Protein AF-A0A3R9TB48-F1 (afdb_monomer)

Radius of gyration: 28.19 Å; Cα contacts (8 Å, |Δi|>4): 599; chains: 1; bounding box: 89×48×80 Å

Secondary structure (DSSP, 8-state):
------HHHHHHHSSSS-----------EEEE---EEE-SSEEEEEEEEEEPTT-EEEEEEEEEEEEEEEEEEEEEEETTEEEEEEEEEEEEEEEEEE--B-SEEEEEEEEEE-PPPPS-S---TTSTT-PPPPPPEEEEEEEEEEEEE-S---GGGTTTTTS-TT---SS-EEEEEE--TT-HHHHHHHHHHHHT---SS-EEEEETT-S---TT--EEEEEEE-SSPPSSSEEEEEE--SSS--EEEEEESSHHHHHHHHHHHT-HHHHTT--SSEEEE-TT-PPPGGGSPP-

Mean predicted aligned error: 10.78 Å

Solvent-accessible surface area (backbone atoms only — not comparable to full-atom values): 16790 Å² total; per-residue (Å²): 134,86,86,82,76,76,68,69,67,65,59,63,66,69,71,73,74,71,82,69,73,74,72,70,78,68,77,58,46,71,42,66,51,79,67,46,77,46,49,56,54,69,43,77,49,78,47,77,51,70,38,33,49,68,27,32,41,33,80,29,31,41,37,30,38,37,41,28,76,47,64,27,38,41,37,34,24,48,75,88,38,82,73,47,76,52,75,45,61,48,69,52,73,54,73,49,71,49,80,68,41,65,47,41,81,47,42,38,36,41,36,38,35,45,63,78,74,77,91,55,99,73,74,50,89,83,59,76,77,62,77,77,79,72,46,50,38,37,38,37,80,24,32,37,35,24,42,81,46,64,93,63,45,32,51,41,30,62,63,32,53,47,47,56,42,74,45,62,53,100,60,64,45,32,36,36,43,37,61,61,86,88,39,66,65,54,54,55,48,49,52,55,48,59,70,66,58,77,48,73,36,53,72,49,78,43,58,63,90,51,91,75,73,63,94,69,61,46,26,38,40,36,53,44,81,43,94,56,85,55,84,70,31,11,41,39,37,37,46,61,54,97,86,67,48,25,33,40,39,40,37,20,59,47,76,58,16,45,53,9,34,41,23,35,71,70,20,68,80,57,27,62,71,33,84,38,30,57,50,70,29,40,60,80,43,62,71,40,78,88,77,49,79,84,126

Sequence (295 aa):
MKKTFDLYQTAQVLLASTSFLLAMSTHAYTWKLDDISTSTKYTVEPHFFYIGKGAEWQNIQFSSDYSTENDTTVLVKYDDKLIYNTTLNGDGQFKFNIPASQSGFHRLDFIIQQYAKPTTLNQTKETFCTEDIDHLTYLSNSQLDFTPVRNEYRLKDLPDALFNPQARRPTPFVGILKYNRKEITEASMLGRLVSSWSSVTPIEWVDSGQTNLNPETNFIIEVIRSASPLKGGALVQIAKPAEGVPTLSITYHTPQELTAAINGLINPTYVQQLDTGSAIFPTTISAPAWAQFKK

Nearest PDB structures (foldseek):
  7ay3-assembly1_A  TM=5.236E-01  e=1.243E-04  uncultured bacterium
  1ux7-assembly1_A  TM=4.542E-01  e=1.570E-04  Paenibacillus polymyxa
  7cz6-assembly1_C  TM=4.855E-01  e=2.101E-04  Omono River virus
  6kjl-assembly1_A  TM=5.140E-01  e=2.439E-03  Bacillus sp. 41M-1
  2dck-assembly1_A  TM=4.796E-01  e=1.361E-03  Bacillus sp. 41M-1

Foldseek 3Di:
DDDDDPPPVVVVVVVVPPPPPPPVPLVFDKFWWDKDKDLDQKDKDKTKDFQAAQKKWDFKKKKWKKAKCAWKWKWKDKQNHTDDIDTDDGTDMDMDTDHIGHGGMIMIIIIIGGDDDDPDPDPDPVCPPDDPGRIMMITPRIMITTDMDHPAQWLLRPPSSQPNQEGDDPDAAEEEEADDPVDVLSVVLVVLLVVLDHHPGHYDYHYPPDPDDDPRHREYEYEAADPDADPQAWKWFWDADPPGGIYIYIYGHDSLRSNQVSQQSSDSVNSNVTGHRMDHGHSPRDHDPVPDPDD

Organism: Acinetobacter baumannii (NCBI:txid470)

pLDDT: mean 83.07, std 18.66, range [28.67, 98.19]

Structure (mmCIF, N/CA/C/O backbone):
data_AF-A0A3R9TB48-F1
#
_entry.id   AF-A0A3R9TB48-F1
#
loop_
_atom_site.group_PDB
_atom_site.id
_atom_site.type_symbol
_atom_site.label_atom_id
_atom_site.label_alt_id
_atom_site.label_comp_id
_atom_site.label_asym_id
_atom_site.label_entity_id
_atom_site.label_seq_id
_atom_site.pdbx_PDB_ins_code
_atom_site.Cartn_x
_atom_site.Cartn_y
_atom_site.Cartn_z
_atom_site.occupancy
_atom_site.B_iso_or_equiv
_atom_site.auth_seq_id
_atom_site.auth_comp_id
_atom_site.auth_asym_id
_atom_site.auth_atom_id
_atom_site.pdbx_PDB_model_num
ATOM 1 N N . MET A 1 1 ? 50.097 35.773 48.235 1.00 36.78 1 MET A N 1
ATOM 2 C CA . MET A 1 1 ? 50.039 34.404 47.672 1.00 36.78 1 MET A CA 1
ATOM 3 C C . MET A 1 1 ? 48.668 34.202 47.042 1.00 36.78 1 MET A C 1
ATOM 5 O O . MET A 1 1 ? 47.682 34.647 47.615 1.00 36.78 1 MET A O 1
ATOM 9 N N . LYS A 1 2 ? 48.641 33.685 45.808 1.00 32.25 2 LYS A N 1
ATOM 10 C CA . LYS A 1 2 ? 47.484 33.658 44.897 1.00 32.25 2 LYS A CA 1
ATOM 11 C C . LYS A 1 2 ? 46.401 32.688 45.391 1.00 32.25 2 LYS A C 1
ATOM 13 O O . LYS A 1 2 ? 46.718 31.554 45.727 1.00 32.25 2 LYS A O 1
ATOM 18 N N . LYS A 1 3 ? 45.140 33.140 45.393 1.00 36.62 3 LYS A N 1
ATOM 19 C CA . LYS A 1 3 ? 43.947 32.299 45.571 1.00 36.62 3 LYS A CA 1
ATOM 20 C C . LYS A 1 3 ? 43.758 31.437 44.321 1.00 36.62 3 LYS A C 1
ATOM 22 O O . LYS A 1 3 ? 43.530 31.975 43.241 1.00 36.62 3 LYS A O 1
ATOM 27 N N . THR A 1 4 ? 43.857 30.125 44.468 1.00 41.03 4 THR A N 1
ATOM 28 C CA . THR A 1 4 ? 43.436 29.153 43.456 1.00 41.03 4 THR A CA 1
ATOM 29 C C . THR A 1 4 ? 41.935 28.940 43.599 1.00 41.03 4 THR A C 1
ATOM 31 O O . THR A 1 4 ? 41.474 28.423 44.613 1.00 41.03 4 THR A O 1
ATOM 34 N N . PHE A 1 5 ? 41.176 29.410 42.611 1.00 40.94 5 PHE A N 1
ATOM 35 C CA . PHE A 1 5 ? 39.766 29.074 42.459 1.00 40.94 5 PHE A CA 1
ATOM 36 C C . PHE A 1 5 ? 39.652 27.638 41.946 1.00 40.94 5 PHE A C 1
ATOM 38 O O . PHE A 1 5 ? 40.333 27.259 40.992 1.00 40.94 5 PHE A O 1
ATOM 45 N N . ASP A 1 6 ? 38.807 26.860 42.612 1.00 46.81 6 ASP A N 1
ATOM 46 C CA . ASP A 1 6 ? 38.586 25.438 42.375 1.00 46.81 6 ASP A CA 1
ATOM 47 C C . ASP A 1 6 ? 37.771 25.235 41.083 1.00 46.81 6 ASP A C 1
ATOM 49 O O . ASP A 1 6 ? 36.548 25.115 41.076 1.00 46.81 6 ASP A O 1
ATOM 53 N N . LEU A 1 7 ? 38.472 25.286 39.947 1.00 48.66 7 LEU A N 1
ATOM 54 C CA . LEU A 1 7 ? 37.932 25.146 38.586 1.00 48.66 7 LEU A CA 1
ATOM 55 C C . LEU A 1 7 ? 37.368 23.744 38.281 1.00 48.66 7 LEU A C 1
ATOM 57 O O . LEU A 1 7 ? 36.773 23.542 37.225 1.00 48.66 7 LEU A O 1
ATOM 61 N N . TYR A 1 8 ? 37.534 22.777 39.187 1.00 44.66 8 TYR A N 1
ATOM 62 C CA . TYR A 1 8 ? 37.093 21.396 38.981 1.00 44.66 8 TYR A CA 1
ATOM 63 C C . TYR A 1 8 ? 35.623 21.150 39.346 1.00 44.66 8 TYR A C 1
ATOM 65 O O . TYR A 1 8 ? 34.997 20.276 38.748 1.00 44.66 8 TYR A O 1
ATOM 73 N N . GLN A 1 9 ? 35.035 21.930 40.260 1.00 43.06 9 GLN A N 1
ATOM 74 C CA . GLN A 1 9 ? 33.626 21.748 40.647 1.00 43.06 9 GLN A CA 1
ATOM 75 C C . GLN A 1 9 ? 32.637 22.412 39.679 1.00 43.06 9 GLN A C 1
ATOM 77 O O . GLN A 1 9 ? 31.517 21.933 39.522 1.00 43.06 9 GLN A O 1
ATOM 82 N N . THR A 1 10 ? 33.041 23.466 38.965 1.00 41.88 10 THR A N 1
ATOM 83 C CA . THR A 1 10 ? 32.183 24.131 37.968 1.00 41.88 10 THR A CA 1
ATOM 84 C C . THR A 1 10 ? 32.166 23.418 36.613 1.00 41.88 10 THR A C 1
ATOM 86 O O . THR A 1 10 ? 31.206 23.570 35.860 1.00 41.88 10 THR A O 1
ATOM 89 N N . ALA A 1 11 ? 33.165 22.580 36.318 1.00 44.53 11 ALA A N 1
ATOM 90 C CA . ALA A 1 11 ? 33.213 21.786 35.088 1.00 44.53 11 ALA A CA 1
ATOM 91 C C . ALA A 1 11 ? 32.265 20.569 35.108 1.00 44.53 11 ALA A C 1
ATOM 93 O O . ALA A 1 11 ? 31.810 20.132 34.053 1.00 44.53 11 ALA A O 1
ATOM 94 N N . GLN A 1 12 ? 31.917 20.039 36.287 1.00 40.78 12 GLN A N 1
ATOM 95 C CA . GLN A 1 12 ? 31.028 18.872 36.400 1.00 40.78 12 GLN A CA 1
ATOM 96 C C . GLN A 1 12 ? 29.533 19.220 36.351 1.00 40.78 12 GLN A C 1
ATOM 98 O O . GLN A 1 12 ? 28.722 18.357 36.029 1.00 40.78 12 GLN A O 1
ATOM 103 N N . VAL A 1 13 ? 29.158 20.482 36.581 1.00 42.53 13 VAL A N 1
ATOM 104 C CA . VAL A 1 13 ? 27.753 20.929 36.497 1.00 42.53 13 VAL A CA 1
ATOM 105 C C . VAL A 1 13 ? 27.356 21.326 35.064 1.00 42.53 13 VAL A C 1
ATOM 107 O O . VAL A 1 13 ? 26.175 21.326 34.735 1.00 42.53 13 VAL A O 1
ATOM 110 N N . LEU A 1 14 ? 28.319 21.578 34.167 1.00 36.25 14 LEU A N 1
ATOM 111 C CA . LEU A 1 14 ? 28.036 21.906 32.759 1.00 36.25 14 LEU A CA 1
ATOM 112 C C . LEU A 1 14 ? 27.900 20.692 31.823 1.00 36.25 14 LEU A C 1
ATOM 114 O O . LEU A 1 14 ? 27.493 20.861 30.677 1.00 36.25 14 LEU A O 1
ATOM 118 N N . LEU A 1 15 ? 28.196 19.476 32.292 1.00 37.59 15 LEU A N 1
ATOM 119 C CA . LEU A 1 15 ? 28.083 18.243 31.495 1.00 37.59 15 LEU A CA 1
ATOM 120 C C . LEU A 1 15 ? 26.772 17.472 31.726 1.00 37.59 15 LEU A C 1
ATOM 122 O O . LEU A 1 15 ? 26.534 16.468 31.062 1.00 37.59 15 LEU A O 1
ATOM 126 N N . ALA A 1 16 ? 25.903 17.945 32.624 1.00 39.56 16 ALA A N 1
ATOM 127 C CA . ALA A 1 16 ? 24.613 17.315 32.922 1.00 39.56 16 ALA A CA 1
ATOM 128 C C . ALA A 1 16 ? 23.419 17.930 32.157 1.00 39.56 16 ALA A C 1
ATOM 130 O O . ALA A 1 16 ? 22.287 17.489 32.336 1.00 39.56 16 ALA A O 1
ATOM 131 N N . SER A 1 17 ? 23.653 18.924 31.293 1.00 40.44 17 SER A N 1
ATOM 132 C CA . SER A 1 17 ? 22.584 19.759 30.709 1.00 40.44 17 SER A CA 1
ATOM 133 C C . SER A 1 17 ? 22.374 19.581 29.201 1.00 40.44 17 SER A C 1
ATOM 135 O O . SER A 1 17 ? 21.547 20.276 28.618 1.00 40.44 17 SER A O 1
ATOM 137 N N . THR A 1 18 ? 23.099 18.670 28.549 1.00 40.53 18 THR A N 1
ATOM 138 C CA . THR A 1 18 ? 23.040 18.473 27.085 1.00 40.53 18 THR A CA 1
ATOM 139 C C . THR A 1 18 ? 22.374 17.175 26.648 1.00 40.53 18 THR A C 1
ATOM 141 O O . THR A 1 18 ? 22.365 16.860 25.462 1.00 40.53 18 THR A O 1
ATOM 144 N N . SER A 1 19 ? 21.703 16.473 27.560 1.00 38.09 19 SER A N 1
ATOM 145 C CA . SER A 1 19 ? 20.760 15.406 27.208 1.00 38.09 19 SER A CA 1
ATOM 146 C C . SER A 1 19 ? 19.401 15.986 26.802 1.00 38.09 19 SER A C 1
ATOM 148 O O . SER A 1 19 ? 18.357 15.503 27.235 1.00 38.09 19 SER A O 1
ATOM 150 N N . PHE A 1 20 ? 19.391 17.023 25.957 1.00 34.78 20 PHE A N 1
ATOM 151 C CA . PHE A 1 20 ? 18.250 17.210 25.072 1.00 34.78 20 PHE A CA 1
ATOM 152 C C . PHE A 1 20 ? 18.333 16.057 24.083 1.00 34.78 20 PHE A C 1
ATOM 154 O O . PHE A 1 20 ? 19.047 16.110 23.083 1.00 34.78 20 PHE A O 1
ATOM 161 N N . LEU A 1 21 ? 17.632 14.978 24.432 1.00 36.34 21 LEU A N 1
ATOM 162 C CA . LEU A 1 21 ? 17.113 14.034 23.466 1.00 36.34 21 LEU A CA 1
ATOM 163 C C . LEU A 1 21 ? 16.482 14.884 22.365 1.00 36.34 21 LEU A C 1
ATOM 165 O O . LEU A 1 21 ? 15.377 15.404 22.510 1.00 36.34 21 LEU A O 1
ATOM 169 N N . LEU A 1 22 ? 17.217 15.045 21.268 1.00 34.41 22 LEU A N 1
ATOM 170 C CA . LEU A 1 22 ? 16.620 15.151 19.957 1.00 34.41 22 LEU A CA 1
ATOM 171 C C . LEU A 1 22 ? 15.780 13.883 19.832 1.00 34.41 22 LEU A C 1
ATOM 173 O O . LEU A 1 22 ? 16.253 12.844 19.376 1.00 34.41 22 LEU A O 1
ATOM 177 N N . ALA A 1 23 ? 14.538 13.956 20.313 1.00 34.50 23 ALA A N 1
ATOM 178 C CA . ALA A 1 23 ? 13.464 13.178 19.753 1.00 34.50 23 ALA A CA 1
ATOM 179 C C . ALA A 1 23 ? 13.474 13.582 18.285 1.00 34.50 23 ALA A C 1
ATOM 181 O O . ALA A 1 23 ? 12.930 14.618 17.905 1.00 34.50 23 ALA A O 1
ATOM 182 N N . MET A 1 24 ? 14.216 12.825 17.477 1.00 28.67 24 MET A N 1
ATOM 183 C CA . MET A 1 24 ? 13.981 12.839 16.055 1.00 28.67 24 MET A CA 1
ATOM 184 C C . MET A 1 24 ? 12.498 12.549 15.943 1.00 28.67 24 MET A C 1
ATOM 186 O O . MET A 1 24 ? 12.043 11.477 16.339 1.00 28.67 24 MET A O 1
ATOM 190 N N . SER A 1 25 ? 11.737 13.544 15.501 1.00 31.61 25 SER A N 1
ATOM 191 C CA . SER A 1 25 ? 10.414 13.336 14.957 1.00 31.61 25 SER A CA 1
ATOM 192 C C . SER A 1 25 ? 10.618 12.445 13.737 1.00 31.61 25 SER A C 1
ATOM 194 O O . SER A 1 25 ? 10.695 12.912 12.604 1.00 31.61 25 SER A O 1
ATOM 196 N N . THR A 1 26 ? 10.812 11.148 13.976 1.00 39.47 26 THR A N 1
ATOM 197 C CA . THR A 1 26 ? 10.572 10.115 12.989 1.00 39.47 26 THR A CA 1
ATOM 198 C C . THR A 1 26 ? 9.156 10.390 12.543 1.00 39.47 26 THR A C 1
ATOM 200 O O . THR A 1 26 ? 8.241 10.292 13.361 1.00 39.47 26 THR A O 1
ATOM 203 N N . HIS A 1 27 ? 8.999 10.871 11.312 1.00 48.31 27 HIS A N 1
ATOM 204 C CA . HIS A 1 27 ? 7.694 11.131 10.734 1.00 48.31 27 HIS A CA 1
ATOM 205 C C . HIS A 1 27 ? 6.933 9.807 10.784 1.00 48.31 27 HIS A C 1
ATOM 207 O O . HIS A 1 27 ? 7.182 8.914 9.974 1.00 48.31 27 HIS A O 1
ATOM 213 N N . ALA A 1 28 ? 6.104 9.638 11.813 1.00 60.31 28 ALA A N 1
ATOM 214 C CA . ALA A 1 28 ? 5.241 8.488 11.929 1.00 60.31 28 ALA A CA 1
ATOM 215 C C . ALA A 1 28 ? 4.257 8.596 10.770 1.00 60.31 28 ALA A C 1
ATOM 217 O O . ALA A 1 28 ? 3.631 9.636 10.560 1.00 60.31 28 ALA A O 1
ATOM 218 N N . TYR A 1 29 ? 4.207 7.555 9.952 1.00 82.56 29 TYR A N 1
ATOM 219 C CA . TYR A 1 29 ? 3.196 7.465 8.920 1.00 82.56 29 TYR A CA 1
ATOM 220 C C . TYR A 1 29 ? 1.889 7.115 9.614 1.00 82.56 29 TYR A C 1
ATOM 222 O O . TYR A 1 29 ? 1.876 6.239 10.477 1.00 82.56 29 TYR A O 1
ATOM 230 N N . THR A 1 30 ? 0.809 7.784 9.225 1.00 88.12 30 THR A N 1
ATOM 231 C CA . THR A 1 30 ? -0.505 7.581 9.831 1.00 88.12 30 THR A CA 1
ATOM 232 C C . THR A 1 30 ? -1.434 6.872 8.853 1.00 88.12 30 THR A C 1
ATOM 234 O O . THR A 1 30 ? -1.577 7.284 7.697 1.00 88.12 30 THR A O 1
ATOM 237 N N . TRP A 1 31 ? -2.096 5.822 9.325 1.00 90.19 31 TRP A N 1
ATOM 238 C CA . TRP A 1 31 ? -3.204 5.158 8.649 1.00 90.19 31 TRP A CA 1
ATOM 239 C C . TRP A 1 31 ? -4.496 5.452 9.402 1.00 90.19 31 TRP A C 1
ATOM 241 O O . TRP A 1 31 ? -4.620 5.093 10.571 1.00 90.19 31 TRP A O 1
ATOM 251 N N . LYS A 1 32 ? -5.468 6.083 8.739 1.00 90.38 32 LYS A N 1
ATOM 252 C CA . LYS A 1 32 ? -6.779 6.343 9.342 1.00 90.38 32 LYS A CA 1
ATOM 253 C C . LYS A 1 32 ? -7.661 5.103 9.273 1.00 90.38 32 LYS A C 1
ATOM 255 O O . LYS A 1 32 ? -7.724 4.445 8.233 1.00 90.38 32 LYS A O 1
ATOM 260 N N . LEU A 1 33 ? -8.324 4.809 10.378 1.00 91.44 33 LEU A N 1
ATOM 261 C CA . LEU A 1 33 ? -9.335 3.768 10.486 1.00 91.44 33 LEU A CA 1
ATOM 262 C C . LEU A 1 33 ? -10.719 4.416 10.551 1.00 91.44 33 LEU A C 1
ATOM 264 O O . LEU A 1 33 ? -10.836 5.611 10.822 1.00 91.44 33 LEU A O 1
ATOM 268 N N . ASP A 1 34 ? -11.742 3.630 10.238 1.00 91.69 34 ASP A N 1
ATOM 269 C CA . ASP A 1 34 ? -13.125 4.088 10.297 1.00 91.69 34 ASP A CA 1
ATOM 270 C C . ASP A 1 34 ? -13.556 4.224 11.777 1.00 91.69 34 ASP A C 1
ATOM 272 O O . ASP A 1 34 ? -13.003 3.563 12.660 1.00 91.69 34 ASP A O 1
ATOM 276 N N . ASP A 1 35 ? -14.492 5.131 12.065 1.00 93.69 35 ASP A N 1
ATOM 277 C CA . ASP A 1 35 ? -15.003 5.331 13.427 1.00 93.69 35 ASP A CA 1
ATOM 278 C C . ASP A 1 35 ? -15.951 4.186 13.823 1.00 93.69 35 ASP A C 1
ATOM 280 O O . ASP A 1 35 ? -16.687 3.655 12.988 1.00 93.69 35 ASP A O 1
ATOM 284 N N . ILE A 1 36 ? -15.989 3.849 15.114 1.00 95.38 36 ILE A N 1
ATOM 285 C CA . ILE A 1 36 ? -16.882 2.821 15.665 1.00 95.38 36 ILE A CA 1
ATOM 286 C C . ILE A 1 36 ? -17.974 3.503 16.485 1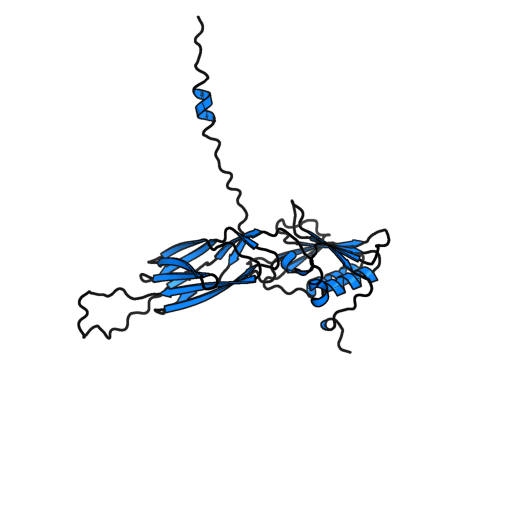.00 95.38 36 ILE A C 1
ATOM 288 O O . ILE A 1 36 ? -17.688 4.285 17.388 1.00 95.38 36 ILE A O 1
ATOM 292 N N . SER A 1 37 ? -19.233 3.174 16.209 1.00 94.44 37 SER A N 1
ATOM 293 C CA . SER A 1 37 ? -20.384 3.594 17.009 1.00 94.44 37 SER A CA 1
ATOM 294 C C . SER A 1 37 ? -21.257 2.385 17.296 1.00 94.44 37 SER A C 1
ATOM 296 O O . SER A 1 37 ? -21.660 1.673 16.375 1.00 94.44 37 SER A O 1
ATOM 298 N N . THR A 1 38 ? -21.529 2.121 18.573 1.00 92.38 38 THR A N 1
ATOM 299 C CA . THR A 1 38 ? -22.358 0.984 18.971 1.00 92.38 38 THR A CA 1
ATOM 300 C C . THR A 1 38 ? -23.201 1.276 20.201 1.00 92.38 38 THR A C 1
ATOM 302 O O . THR A 1 38 ? -22.730 1.850 21.182 1.00 92.38 38 THR A O 1
ATOM 305 N N . SER A 1 39 ? -24.453 0.823 20.149 1.00 88.88 39 SER A N 1
ATOM 306 C CA . SER A 1 39 ? -25.384 0.801 21.279 1.00 88.88 39 SER A CA 1
ATOM 307 C C . SER A 1 39 ? -25.577 -0.602 21.866 1.00 88.88 39 SER A C 1
ATOM 309 O O . SER A 1 39 ? -26.352 -0.794 22.795 1.00 88.88 39 SER A O 1
ATOM 311 N N . THR A 1 40 ? -24.924 -1.620 21.293 1.00 86.06 40 THR A N 1
ATOM 312 C CA . THR A 1 40 ? -25.179 -3.017 21.663 1.00 86.06 40 THR A CA 1
ATOM 313 C C . THR A 1 40 ? -24.284 -3.468 22.814 1.00 86.06 40 THR A C 1
ATOM 315 O O . THR A 1 40 ? -23.130 -3.050 22.943 1.00 86.06 40 THR A O 1
ATOM 318 N N . LYS A 1 41 ? -24.795 -4.407 23.619 1.00 87.38 41 LYS A N 1
ATOM 319 C CA . LYS A 1 41 ? -24.058 -5.011 24.744 1.00 87.38 41 LYS A CA 1
ATOM 320 C C . LYS A 1 41 ? -22.760 -5.700 24.326 1.00 87.38 41 LYS A C 1
ATOM 322 O O . LYS A 1 41 ? -21.840 -5.791 25.135 1.00 87.38 41 LYS A O 1
ATOM 327 N N . TYR A 1 42 ? -22.710 -6.224 23.103 1.00 90.50 42 TYR A N 1
ATOM 328 C CA . TYR A 1 42 ? -21.563 -6.936 22.556 1.00 90.50 42 TYR A CA 1
ATOM 329 C C . TYR A 1 42 ? -21.423 -6.630 21.065 1.00 90.50 42 TYR A C 1
ATOM 331 O O . TYR A 1 42 ? -22.286 -6.997 20.270 1.00 90.50 42 TYR A O 1
ATOM 339 N N . THR A 1 43 ? -20.320 -5.995 20.685 1.00 93.69 43 THR A N 1
ATOM 340 C CA . THR A 1 43 ? -19.977 -5.690 19.290 1.00 93.69 43 THR A CA 1
ATOM 341 C C . THR A 1 43 ? -18.615 -6.263 18.961 1.00 93.69 43 THR A C 1
ATOM 343 O O . THR A 1 43 ? -17.716 -6.232 19.799 1.00 93.69 43 THR A O 1
ATOM 346 N N . VAL A 1 44 ? -18.460 -6.762 17.738 1.00 95.81 44 VAL A N 1
ATOM 347 C CA . VAL A 1 44 ? -17.156 -7.094 17.162 1.00 95.81 44 VAL A CA 1
ATOM 348 C C . VAL A 1 44 ? -17.019 -6.305 15.874 1.00 95.81 44 VAL A C 1
ATOM 350 O O . VAL A 1 44 ? -17.734 -6.592 14.919 1.00 95.81 44 VAL A O 1
ATOM 353 N N . GLU A 1 45 ? -16.112 -5.335 15.866 1.00 96.81 45 GLU A N 1
ATOM 354 C CA . GLU A 1 45 ? -15.865 -4.468 14.718 1.00 96.81 45 GLU A CA 1
ATOM 355 C C . GLU A 1 45 ? -14.463 -4.740 14.144 1.00 96.81 45 GLU A C 1
ATOM 357 O O . GLU A 1 45 ? -13.461 -4.491 14.828 1.00 96.81 45 GLU A O 1
ATOM 362 N N . PRO A 1 46 ? -14.360 -5.309 12.928 1.00 96.44 46 PRO A N 1
ATOM 363 C CA . PRO A 1 46 ? -13.084 -5.618 12.302 1.00 96.44 46 PRO A CA 1
ATOM 364 C C . PRO A 1 46 ? -12.560 -4.442 11.468 1.00 96.44 46 PRO A C 1
ATOM 366 O O . PRO A 1 46 ? -13.173 -4.010 10.495 1.00 96.44 46 PRO A O 1
ATOM 369 N N . HIS A 1 47 ? -11.350 -3.993 11.772 1.00 95.25 47 HIS A N 1
ATOM 370 C CA . HIS A 1 47 ? -10.610 -2.999 11.006 1.00 95.25 47 HIS A CA 1
ATOM 371 C C . HIS A 1 47 ? -9.466 -3.652 10.233 1.00 95.25 47 HIS A C 1
ATOM 373 O O . HIS A 1 47 ? -8.640 -4.370 10.798 1.00 95.25 47 HIS A O 1
ATOM 379 N N . PHE A 1 48 ? -9.388 -3.372 8.933 1.00 93.44 48 PHE A N 1
ATOM 380 C CA . PHE A 1 48 ? -8.361 -3.922 8.051 1.00 93.44 48 PHE A CA 1
ATOM 381 C C . PHE A 1 48 ? -7.365 -2.851 7.626 1.00 93.44 48 PHE A C 1
ATOM 383 O O . PHE A 1 48 ? -7.736 -1.726 7.285 1.00 93.44 48 PHE A O 1
ATOM 390 N N . PHE A 1 49 ? -6.096 -3.233 7.567 1.00 93.75 49 PHE A N 1
ATOM 391 C CA . PHE A 1 49 ? -5.045 -2.421 6.970 1.00 93.75 49 PHE A CA 1
ATOM 392 C C . PHE A 1 49 ? -4.090 -3.307 6.173 1.00 93.75 49 PHE A C 1
ATOM 394 O O . PHE A 1 49 ? -4.058 -4.529 6.333 1.00 93.75 49 PHE A O 1
ATOM 401 N N . TYR A 1 50 ? -3.344 -2.693 5.258 1.00 94.81 50 TYR A N 1
ATOM 402 C CA . TYR A 1 50 ? -2.475 -3.416 4.338 1.00 94.81 50 TYR A CA 1
ATOM 403 C C . TYR A 1 50 ? -1.059 -2.856 4.368 1.00 94.81 50 TYR A C 1
ATOM 405 O O . TYR A 1 50 ? -0.845 -1.658 4.160 1.00 94.81 50 TYR A O 1
ATOM 413 N N . ILE A 1 51 ? -0.093 -3.746 4.574 1.00 94.75 51 ILE A N 1
ATOM 414 C CA . ILE A 1 51 ? 1.337 -3.466 4.492 1.00 94.75 51 ILE A CA 1
ATOM 415 C C . ILE A 1 51 ? 1.823 -3.917 3.111 1.00 94.75 51 ILE A C 1
ATOM 417 O O . ILE A 1 51 ? 1.710 -5.090 2.755 1.00 94.75 51 ILE A O 1
ATOM 421 N N . GLY A 1 52 ? 2.364 -2.979 2.328 1.00 93.38 52 GLY A N 1
ATOM 422 C CA . GLY A 1 52 ? 2.811 -3.234 0.955 1.00 93.38 52 GLY A CA 1
ATOM 423 C C . GLY A 1 52 ? 3.856 -4.348 0.844 1.00 93.38 52 GLY A C 1
ATOM 424 O O . GLY A 1 52 ? 4.687 -4.528 1.733 1.00 93.38 52 GLY A O 1
ATOM 425 N N . LYS A 1 53 ? 3.842 -5.089 -0.269 1.00 93.50 53 LYS A N 1
ATOM 426 C CA . LYS A 1 53 ? 4.762 -6.217 -0.528 1.00 93.50 53 LYS A CA 1
ATOM 427 C C . LYS A 1 53 ? 6.224 -5.846 -0.303 1.00 93.50 53 LYS A C 1
ATOM 429 O O . LYS A 1 53 ? 6.690 -4.853 -0.857 1.00 93.50 53 LYS A O 1
ATOM 434 N N . GLY A 1 54 ? 6.945 -6.640 0.486 1.00 91.00 54 GLY A N 1
ATOM 435 C CA . GLY A 1 54 ? 8.360 -6.411 0.804 1.00 91.00 54 GLY A CA 1
ATOM 436 C C . GLY A 1 54 ? 8.625 -5.252 1.777 1.00 91.00 54 GLY A C 1
ATOM 437 O O . GLY A 1 54 ? 9.784 -4.898 1.985 1.00 91.00 54 GLY A O 1
ATOM 438 N N . ALA A 1 55 ? 7.581 -4.643 2.348 1.00 93.06 55 ALA A N 1
ATOM 439 C CA . ALA A 1 55 ? 7.692 -3.712 3.465 1.00 93.06 55 ALA A CA 1
ATOM 440 C C . ALA A 1 55 ? 7.301 -4.387 4.786 1.00 93.06 55 ALA A C 1
ATOM 442 O O . ALA A 1 55 ? 6.565 -5.371 4.816 1.00 93.06 55 ALA A O 1
ATOM 443 N N . GLU A 1 56 ? 7.766 -3.794 5.874 1.00 94.12 56 GLU A N 1
ATOM 444 C CA . GLU A 1 56 ? 7.416 -4.126 7.247 1.00 94.12 56 GLU A CA 1
ATOM 445 C C . GLU A 1 56 ? 7.001 -2.847 7.967 1.00 94.12 56 GLU A C 1
ATOM 447 O O . GLU A 1 56 ? 7.506 -1.762 7.664 1.00 94.12 56 GLU A O 1
ATOM 452 N N . TRP A 1 57 ? 6.102 -2.949 8.937 1.00 93.88 57 TRP A N 1
ATOM 453 C CA . TRP A 1 57 ? 5.805 -1.845 9.844 1.00 93.88 57 TRP A CA 1
ATOM 454 C C . TRP A 1 57 ? 6.348 -2.149 11.233 1.00 93.88 57 TRP A C 1
ATOM 456 O O . TRP A 1 57 ? 6.133 -3.228 11.790 1.00 93.88 57 TRP A O 1
ATOM 466 N N . GLN A 1 58 ? 7.042 -1.168 11.798 1.00 93.81 58 GLN A N 1
ATOM 467 C CA . GLN A 1 58 ? 7.590 -1.194 13.149 1.00 93.81 58 GLN A CA 1
ATOM 468 C C . GLN A 1 58 ? 6.993 -0.057 13.978 1.00 93.81 58 GLN A C 1
ATOM 470 O O . GLN A 1 58 ? 6.444 0.898 13.426 1.00 93.81 58 GLN A O 1
ATOM 475 N N . ASN A 1 59 ? 7.123 -0.150 15.305 1.00 94.00 59 ASN A N 1
ATOM 476 C CA . ASN A 1 59 ? 6.633 0.859 16.252 1.00 94.00 59 ASN A CA 1
ATOM 477 C C . ASN A 1 59 ? 5.166 1.247 16.004 1.00 94.00 59 ASN A C 1
ATOM 479 O O . ASN A 1 59 ? 4.818 2.422 16.068 1.00 94.00 59 ASN A O 1
ATOM 483 N N . ILE A 1 60 ? 4.331 0.261 15.664 1.00 95.31 60 ILE A N 1
ATOM 484 C CA . ILE A 1 60 ? 2.925 0.493 15.345 1.00 95.31 60 ILE A CA 1
ATOM 485 C C . ILE A 1 60 ? 2.195 0.849 16.644 1.00 95.31 60 ILE A C 1
ATOM 487 O O . ILE A 1 60 ? 2.236 0.084 17.610 1.00 95.31 60 ILE A O 1
ATOM 491 N N . GLN A 1 61 ? 1.516 1.988 16.665 1.00 96.12 61 GLN A N 1
ATOM 492 C CA . GLN A 1 61 ? 0.699 2.443 17.781 1.00 96.12 61 GLN A CA 1
ATOM 493 C C . GLN A 1 61 ? -0.699 2.786 17.285 1.00 96.12 61 GLN A C 1
ATOM 495 O O . GLN A 1 61 ? -0.858 3.591 16.374 1.00 96.12 61 GLN A O 1
ATOM 500 N N . PHE A 1 62 ? -1.707 2.186 17.907 1.00 96.75 62 PHE A N 1
ATOM 501 C CA . PHE A 1 62 ? -3.088 2.608 17.738 1.00 96.75 62 PHE A CA 1
ATOM 502 C C . PHE A 1 62 ? -3.410 3.742 18.708 1.00 96.75 62 PHE A C 1
ATOM 504 O O . PHE A 1 62 ? -2.975 3.707 19.866 1.00 96.75 62 PHE A O 1
ATOM 511 N N . SER A 1 63 ? -4.219 4.696 18.258 1.00 96.88 63 SER A N 1
ATOM 512 C CA . SER A 1 63 ? -4.854 5.711 19.096 1.00 96.88 63 SER A CA 1
ATOM 513 C C . SER A 1 63 ? -6.291 5.974 18.642 1.00 96.88 63 SER A C 1
ATOM 515 O O . SER A 1 63 ? -6.609 5.857 17.459 1.00 96.88 63 SER A O 1
ATOM 517 N N . SER A 1 64 ? -7.162 6.298 19.598 1.00 97.38 64 SER A N 1
ATOM 518 C CA . SER A 1 64 ? -8.539 6.735 19.348 1.00 97.38 64 SER A CA 1
ATOM 519 C C . SER A 1 64 ? -9.034 7.595 20.503 1.00 97.38 64 SER A C 1
ATOM 521 O O . SER A 1 64 ? -8.707 7.338 21.670 1.00 97.38 64 SER A O 1
ATOM 523 N N . ASP A 1 65 ? -9.870 8.574 20.173 1.00 98.06 65 ASP A N 1
ATOM 524 C CA . ASP A 1 65 ? -10.757 9.213 21.138 1.00 98.06 65 ASP A CA 1
ATOM 525 C C . ASP A 1 65 ? -11.899 8.243 21.471 1.00 98.06 65 ASP A C 1
ATOM 527 O O . ASP A 1 65 ? -12.285 7.423 20.629 1.00 98.06 65 ASP A O 1
ATOM 531 N N . TYR A 1 66 ? -12.433 8.320 22.686 1.00 97.38 66 TYR A N 1
ATOM 532 C CA . TYR A 1 66 ? -13.615 7.567 23.086 1.00 97.38 66 TYR A CA 1
ATOM 533 C C . TYR A 1 66 ? -14.616 8.443 23.839 1.00 97.38 66 TYR A C 1
ATOM 535 O O . TYR A 1 66 ? -14.226 9.366 24.553 1.00 97.38 66 TYR A O 1
ATOM 543 N N . SER A 1 67 ? -15.895 8.096 23.707 1.00 96.81 67 SER A N 1
ATOM 544 C CA . SER A 1 67 ? -17.006 8.620 24.503 1.00 96.81 67 SER A CA 1
ATOM 545 C C . SER A 1 67 ? -17.938 7.466 24.855 1.00 96.81 67 SER A C 1
ATOM 547 O O . SER A 1 67 ? -18.383 6.734 23.969 1.00 96.81 67 SER A O 1
ATOM 549 N N . THR A 1 68 ? -18.173 7.251 26.146 1.00 93.19 68 THR A N 1
ATOM 550 C CA . THR A 1 68 ? -18.919 6.100 26.674 1.00 93.19 68 THR A CA 1
ATOM 551 C C . THR A 1 68 ? -19.900 6.554 27.744 1.00 93.19 68 THR A C 1
ATOM 553 O O . THR A 1 68 ? -19.529 7.267 28.677 1.00 93.19 68 THR A O 1
ATOM 556 N N . GLU A 1 69 ? -21.154 6.114 27.642 1.00 89.75 69 GLU A N 1
ATOM 557 C CA . GLU A 1 69 ? -22.180 6.422 28.650 1.00 89.75 69 GLU A CA 1
ATOM 558 C C . GLU A 1 69 ? -22.023 5.595 29.938 1.00 89.75 69 GLU A C 1
ATOM 560 O O . GLU A 1 69 ? -22.543 5.971 30.990 1.00 89.75 69 GLU A O 1
ATOM 565 N N . ASN A 1 70 ? -21.313 4.465 29.871 1.00 84.75 70 ASN A N 1
ATOM 566 C CA . ASN A 1 70 ? -21.093 3.556 30.994 1.00 84.75 70 ASN A CA 1
ATOM 567 C C . ASN A 1 70 ? -19.742 2.827 30.878 1.00 84.75 70 ASN A C 1
ATOM 569 O O . ASN A 1 70 ? -19.080 2.887 29.840 1.00 84.75 70 ASN A O 1
ATOM 573 N N . ASP A 1 71 ? -19.356 2.105 31.936 1.00 88.50 71 ASP A N 1
ATOM 574 C CA . ASP A 1 71 ? -18.166 1.250 31.953 1.00 88.50 71 ASP A CA 1
ATOM 575 C C . ASP A 1 71 ? -18.204 0.251 30.787 1.00 88.50 71 ASP A C 1
ATOM 577 O O . ASP A 1 71 ? -18.988 -0.699 30.773 1.00 88.50 71 ASP A O 1
ATOM 581 N N . THR A 1 72 ? -17.314 0.457 29.822 1.00 91.81 72 THR A N 1
ATOM 582 C CA . THR A 1 72 ? -17.240 -0.324 28.590 1.00 91.81 72 THR A CA 1
ATOM 583 C C . THR A 1 72 ? -15.911 -1.051 28.521 1.00 91.81 72 THR A C 1
ATOM 585 O O . THR A 1 72 ? -14.851 -0.430 28.513 1.00 91.81 72 THR A O 1
ATOM 588 N N . THR A 1 73 ? -15.936 -2.381 28.463 1.00 95.00 73 THR A N 1
ATOM 589 C CA . THR A 1 73 ? -14.719 -3.168 28.243 1.00 95.00 73 THR A CA 1
ATOM 590 C C . THR A 1 73 ? -14.402 -3.223 26.756 1.00 95.00 73 THR A C 1
ATOM 592 O O . THR A 1 73 ? -15.243 -3.611 25.947 1.00 95.00 73 THR A O 1
ATOM 595 N N . VAL A 1 74 ? -13.169 -2.869 26.402 1.00 96.56 74 VAL A N 1
ATOM 596 C CA . VAL A 1 74 ? -12.645 -2.962 25.040 1.00 96.56 74 VAL A CA 1
ATOM 597 C C . VAL A 1 74 ? -11.507 -3.968 25.023 1.00 96.56 74 VAL A C 1
ATOM 599 O O . VAL A 1 74 ? -10.490 -3.799 25.698 1.00 96.56 74 VAL A O 1
ATOM 602 N N . LEU A 1 75 ? -11.676 -5.012 24.220 1.00 97.69 75 LEU A N 1
ATOM 603 C CA . LEU A 1 75 ? -10.651 -6.003 23.921 1.00 97.69 75 LEU A CA 1
ATOM 604 C C . LEU A 1 75 ? -10.248 -5.839 22.460 1.00 97.69 75 LEU A C 1
ATOM 606 O O . LEU A 1 75 ? -11.114 -5.739 21.595 1.00 97.69 75 LEU A O 1
ATOM 610 N N . VAL A 1 76 ? -8.950 -5.865 22.172 1.00 98.06 76 VAL A N 1
ATOM 611 C CA . VAL A 1 76 ? -8.463 -5.786 20.790 1.00 98.06 76 VAL A CA 1
ATOM 612 C C . VAL A 1 76 ? -7.665 -7.026 20.455 1.00 98.06 76 VAL A C 1
ATOM 614 O O . VAL A 1 76 ? -6.689 -7.359 21.140 1.00 98.06 76 VAL A O 1
ATOM 617 N N . LYS A 1 77 ? -8.075 -7.709 19.387 1.00 98.19 77 LYS A N 1
ATOM 618 C CA . LYS A 1 77 ? -7.290 -8.781 18.779 1.00 98.19 77 LYS A CA 1
ATOM 619 C C . LYS A 1 77 ? -6.557 -8.264 17.557 1.00 98.19 77 LYS A C 1
ATOM 621 O O . LYS A 1 77 ? -7.116 -7.503 16.782 1.00 98.19 77 LYS A O 1
ATOM 626 N N . TYR A 1 78 ? -5.332 -8.726 17.381 1.00 97.81 78 TYR A N 1
ATOM 627 C CA . TYR A 1 78 ? -4.517 -8.512 16.203 1.00 97.81 78 TYR A CA 1
ATOM 628 C C . TYR A 1 78 ? -4.207 -9.857 15.556 1.00 97.81 78 TYR A C 1
ATOM 630 O O . TYR A 1 78 ? -3.608 -10.711 16.213 1.00 97.81 78 TYR A O 1
ATOM 638 N N . ASP A 1 79 ? -4.664 -10.062 14.318 1.00 96.06 79 ASP A N 1
ATOM 639 C CA . ASP A 1 79 ? -4.576 -11.342 13.599 1.00 96.06 79 ASP A CA 1
ATOM 640 C C . ASP A 1 79 ? -4.937 -12.537 14.512 1.00 96.06 79 ASP A C 1
ATOM 642 O O . ASP A 1 79 ? -4.139 -13.442 14.768 1.00 96.06 79 ASP A O 1
ATOM 646 N N . ASP A 1 80 ? -6.148 -12.471 15.084 1.00 94.62 80 ASP A N 1
ATOM 647 C CA . ASP A 1 80 ? -6.743 -13.435 16.025 1.00 94.62 80 ASP A CA 1
ATOM 648 C C . ASP A 1 80 ? -6.087 -13.546 17.420 1.00 94.62 80 ASP A C 1
ATOM 650 O O . ASP A 1 80 ? -6.574 -14.295 18.273 1.00 94.62 80 ASP A O 1
ATOM 654 N N . LYS A 1 81 ? -5.039 -12.770 17.726 1.00 96.75 81 LYS A N 1
ATOM 655 C CA . LYS A 1 81 ? -4.371 -12.770 19.043 1.00 96.75 81 LYS A CA 1
ATOM 656 C C . LYS A 1 81 ? -4.777 -11.564 19.879 1.00 96.75 81 LYS A C 1
ATOM 658 O O . LYS A 1 81 ? -4.633 -10.436 19.435 1.00 96.75 81 LYS A O 1
ATOM 663 N N . LEU A 1 82 ? -5.238 -11.775 21.112 1.00 97.19 82 LEU A N 1
ATOM 664 C CA . LEU A 1 82 ? -5.546 -10.676 22.036 1.00 97.19 82 LEU A CA 1
ATOM 665 C C . LEU A 1 82 ? -4.267 -9.890 22.376 1.00 97.19 82 LEU A C 1
ATOM 667 O O . LEU A 1 82 ? -3.318 -10.473 22.899 1.00 97.19 82 LEU A O 1
ATOM 671 N N . ILE A 1 83 ? -4.257 -8.586 22.097 1.00 97.38 83 ILE A N 1
ATOM 672 C CA . ILE A 1 83 ? -3.103 -7.701 22.339 1.00 97.38 83 ILE A CA 1
ATOM 673 C C . ILE A 1 83 ? -3.398 -6.559 23.311 1.00 97.38 83 ILE A C 1
ATOM 675 O O . ILE A 1 83 ? -2.468 -5.975 23.862 1.00 97.38 83 ILE A O 1
ATOM 679 N N . TYR A 1 84 ? -4.672 -6.237 23.537 1.00 97.75 84 TYR A N 1
ATOM 680 C CA . TYR A 1 84 ? -5.061 -5.130 24.402 1.00 97.75 84 TYR A CA 1
ATOM 681 C C . TYR A 1 84 ? -6.385 -5.408 25.113 1.00 97.75 84 TYR A C 1
ATOM 683 O O . TYR A 1 84 ? -7.272 -6.065 24.566 1.00 97.75 84 TYR A O 1
ATOM 691 N N . ASN A 1 85 ? -6.491 -4.909 26.342 1.00 97.00 85 ASN A N 1
ATOM 692 C CA . ASN A 1 85 ? -7.675 -4.984 27.186 1.00 97.00 85 ASN A CA 1
ATOM 693 C C . ASN A 1 85 ? -7.721 -3.738 28.076 1.00 97.00 85 ASN A C 1
ATOM 695 O O . ASN A 1 85 ? -6.748 -3.456 28.778 1.00 97.00 85 ASN A O 1
ATOM 699 N N . THR A 1 86 ? -8.835 -3.014 28.055 1.00 95.88 86 THR A N 1
ATOM 700 C CA . THR A 1 86 ? -9.074 -1.878 28.946 1.00 95.88 86 THR A CA 1
ATOM 701 C C . THR A 1 86 ? -10.557 -1.730 29.272 1.00 95.88 86 THR A C 1
ATOM 703 O O . THR A 1 86 ? -11.416 -2.308 28.609 1.00 95.88 86 THR A O 1
ATOM 706 N N . THR A 1 87 ? -10.862 -0.928 30.289 1.00 95.00 87 THR A N 1
ATOM 707 C CA . THR A 1 87 ? -12.215 -0.440 30.569 1.00 95.00 87 THR A CA 1
ATOM 708 C C . THR A 1 87 ? -12.241 1.070 30.369 1.00 95.00 87 THR A C 1
ATOM 710 O O . THR A 1 87 ? -11.369 1.776 30.872 1.00 95.00 87 THR A O 1
ATOM 713 N N . LEU A 1 88 ? -13.224 1.546 29.615 1.00 94.12 88 LEU A N 1
ATOM 714 C CA . LEU A 1 88 ? -13.461 2.947 29.289 1.00 94.12 88 LEU A CA 1
ATOM 715 C C . LEU A 1 88 ? -14.670 3.454 30.083 1.00 94.12 88 LEU A C 1
ATOM 717 O O . LEU A 1 88 ? -15.613 2.699 30.310 1.00 94.12 88 LEU A O 1
ATOM 721 N N . ASN A 1 89 ? -14.628 4.710 30.522 1.00 92.19 89 ASN A N 1
ATOM 722 C CA . ASN A 1 89 ? -15.749 5.399 31.164 1.00 92.19 89 ASN A CA 1
ATOM 723 C C . ASN A 1 89 ? -15.646 6.901 30.858 1.00 92.19 89 ASN A C 1
ATOM 725 O O . ASN A 1 89 ? -14.549 7.468 30.945 1.00 92.19 89 ASN A O 1
ATOM 729 N N . GLY A 1 90 ? -16.773 7.521 30.500 1.00 93.62 90 GLY A N 1
ATOM 730 C CA . GLY A 1 90 ? -16.861 8.927 30.130 1.00 93.62 90 GLY A CA 1
ATOM 731 C C . GLY A 1 90 ? -16.163 9.183 28.802 1.00 93.62 90 GLY A C 1
ATOM 732 O O . GLY A 1 90 ? -16.241 8.358 27.889 1.00 93.62 90 GLY A O 1
ATOM 733 N N . ASP A 1 91 ? -15.450 10.301 28.724 1.00 97.50 91 ASP A N 1
ATOM 734 C CA . ASP A 1 91 ? -14.712 10.727 27.539 1.00 97.50 91 ASP A CA 1
ATOM 735 C C . ASP A 1 91 ? -13.202 10.667 27.776 1.00 97.50 91 ASP A C 1
ATOM 737 O O . ASP A 1 91 ? -12.711 10.961 28.872 1.00 97.50 91 ASP A O 1
ATOM 741 N N . GLY A 1 92 ? -12.437 10.333 26.742 1.00 97.06 92 GLY A N 1
ATOM 742 C CA . GLY A 1 92 ? -10.984 10.343 26.837 1.00 97.06 92 GLY A CA 1
ATOM 743 C C . GLY A 1 92 ? -10.281 9.838 25.589 1.00 97.06 92 GLY A C 1
ATOM 744 O O . GLY A 1 92 ? -10.836 9.814 24.495 1.00 97.06 92 GLY A O 1
ATOM 745 N N . GLN A 1 93 ? -9.027 9.432 25.771 1.00 96.62 93 GLN A N 1
ATOM 746 C CA . GLN A 1 93 ? -8.195 8.840 24.730 1.00 96.62 93 GLN A CA 1
ATOM 747 C C . GLN A 1 93 ? -7.555 7.564 25.242 1.00 96.62 93 GLN A C 1
ATOM 749 O O . GLN A 1 93 ? -7.118 7.494 26.394 1.00 96.62 93 GLN A O 1
ATOM 754 N N . PHE A 1 94 ? -7.428 6.575 24.365 1.00 94.62 94 PHE A N 1
ATOM 755 C CA . PHE A 1 94 ? -6.636 5.389 24.652 1.00 94.62 94 PHE A CA 1
ATOM 756 C C . PHE A 1 94 ? -5.678 5.083 23.510 1.00 94.62 94 PHE A C 1
ATOM 758 O O . PHE A 1 94 ? -5.899 5.437 22.352 1.00 94.62 94 PHE A O 1
ATOM 765 N N . LYS A 1 95 ? -4.568 4.445 23.875 1.00 96.75 95 LYS A N 1
ATOM 766 C CA . LYS A 1 95 ? -3.496 4.078 22.958 1.00 96.75 95 LYS A CA 1
ATOM 767 C C . LYS A 1 95 ? -2.845 2.778 23.381 1.00 96.75 95 LYS A C 1
ATOM 769 O O . LYS A 1 95 ? -2.715 2.505 24.577 1.00 96.75 95 LYS A O 1
ATOM 774 N N . PHE A 1 96 ? -2.402 2.001 22.405 1.00 97.12 96 PHE A N 1
ATOM 775 C CA . PHE A 1 96 ? -1.675 0.760 22.644 1.00 97.12 96 PHE A CA 1
ATOM 776 C C . PHE A 1 96 ? -0.748 0.431 21.480 1.00 97.12 96 PHE A C 1
AT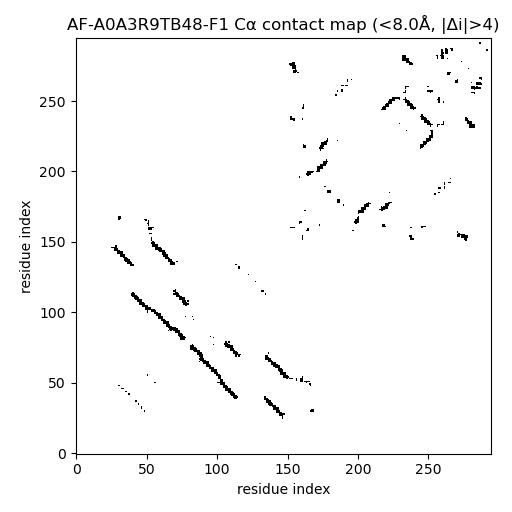OM 778 O O . PHE A 1 96 ? -0.952 0.875 20.352 1.00 97.12 96 PHE A O 1
ATOM 785 N N . ASN A 1 97 ? 0.287 -0.354 21.766 1.00 96.75 97 ASN A N 1
ATOM 786 C CA . ASN A 1 97 ? 1.252 -0.775 20.758 1.00 96.75 97 ASN A CA 1
ATOM 787 C C . ASN A 1 97 ? 0.799 -2.082 20.099 1.00 96.75 97 ASN A C 1
ATOM 789 O O . ASN A 1 97 ? 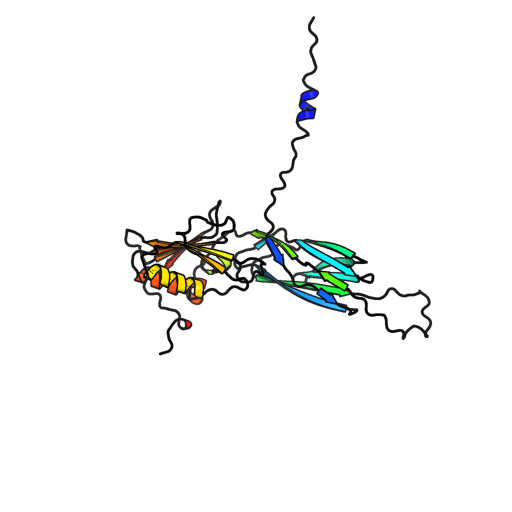0.277 -2.974 20.769 1.00 96.75 97 ASN A O 1
ATOM 793 N N . ILE A 1 98 ? 1.057 -2.206 18.802 1.00 96.12 98 ILE A N 1
ATOM 794 C CA . ILE A 1 98 ? 0.824 -3.413 18.007 1.00 96.12 98 ILE A CA 1
ATOM 795 C C . ILE A 1 98 ? 2.192 -4.022 17.652 1.00 96.12 98 ILE A C 1
ATOM 797 O O . ILE A 1 98 ? 3.138 -3.279 17.366 1.00 96.12 98 ILE A O 1
ATOM 801 N N . PRO A 1 99 ? 2.344 -5.361 17.684 1.00 94.62 99 PRO A N 1
ATOM 802 C CA . PRO A 1 99 ? 3.582 -6.017 17.272 1.00 94.62 99 PRO A CA 1
ATOM 803 C C . PRO A 1 99 ? 4.022 -5.641 15.849 1.00 94.62 99 PRO A C 1
ATOM 805 O O . PRO A 1 99 ? 3.200 -5.394 14.967 1.00 94.62 99 PRO A O 1
ATOM 808 N N . ALA A 1 100 ? 5.336 -5.643 15.611 1.00 93.69 100 ALA A N 1
ATOM 809 C CA . ALA A 1 100 ? 5.885 -5.426 14.274 1.00 93.69 100 ALA A CA 1
ATOM 810 C C . ALA A 1 100 ? 5.341 -6.460 13.280 1.00 93.69 100 ALA A C 1
ATOM 812 O O . ALA A 1 100 ? 5.134 -7.624 13.632 1.00 93.69 100 ALA A O 1
ATOM 813 N N . SER A 1 101 ? 5.095 -6.016 12.051 1.00 93.56 101 SER A N 1
ATOM 814 C CA . SER A 1 101 ? 4.275 -6.758 11.095 1.00 93.56 101 SER A CA 1
ATOM 815 C C . SER A 1 101 ? 4.861 -6.735 9.694 1.00 93.56 101 SER A C 1
ATOM 817 O O . SER A 1 101 ? 5.475 -5.755 9.275 1.00 93.56 101 SER A O 1
ATOM 819 N N . GLN A 1 102 ? 4.701 -7.860 9.006 1.00 94.50 102 GLN A N 1
ATOM 820 C CA . GLN A 1 102 ? 5.253 -8.129 7.681 1.00 94.50 102 GLN A CA 1
ATOM 821 C C . GLN A 1 102 ? 4.301 -7.647 6.582 1.00 94.50 102 GLN A C 1
ATOM 823 O O . GLN A 1 102 ? 3.212 -7.172 6.866 1.00 94.50 102 GLN A O 1
ATOM 828 N N . SER A 1 103 ? 4.687 -7.768 5.315 1.00 94.12 103 SER A N 1
ATOM 829 C CA . SER A 1 103 ? 3.789 -7.408 4.215 1.00 94.12 103 SER A CA 1
ATOM 830 C C . SER A 1 103 ? 2.552 -8.308 4.156 1.00 94.12 103 SER A C 1
ATOM 832 O O . SER A 1 103 ? 2.683 -9.531 4.248 1.00 94.12 103 SER A O 1
ATOM 834 N N . GLY A 1 104 ? 1.382 -7.729 3.894 1.00 94.81 104 GLY A N 1
ATOM 835 C CA . GLY A 1 104 ? 0.118 -8.454 3.811 1.00 94.81 104 GLY A CA 1
ATOM 836 C C . GLY A 1 104 ? -1.076 -7.651 4.317 1.00 94.81 104 GLY A C 1
ATOM 837 O O . GLY A 1 104 ? -0.954 -6.495 4.724 1.00 94.81 104 GLY A O 1
ATOM 838 N N . PHE A 1 105 ? -2.252 -8.277 4.256 1.00 94.94 105 PHE A N 1
ATOM 839 C CA . PHE A 1 105 ? -3.446 -7.773 4.929 1.00 94.94 105 PHE A CA 1
ATOM 840 C C . PHE A 1 105 ? -3.433 -8.214 6.385 1.00 94.94 105 PHE A C 1
ATOM 842 O O . PHE A 1 105 ? -3.204 -9.388 6.670 1.00 94.94 105 PHE A O 1
ATOM 849 N N . HIS A 1 106 ? -3.744 -7.272 7.263 1.00 96.62 106 HIS A N 1
ATOM 850 C CA . HIS A 1 106 ? -3.816 -7.469 8.699 1.00 96.62 106 HIS A CA 1
ATOM 851 C C . HIS A 1 106 ? -5.161 -7.000 9.237 1.00 96.62 106 HIS A C 1
ATOM 853 O O . HIS A 1 106 ? -5.815 -6.137 8.635 1.00 96.62 106 HIS A O 1
ATOM 859 N N . ARG A 1 107 ? -5.570 -7.572 10.371 1.00 96.50 107 ARG A N 1
ATOM 860 C CA . ARG A 1 107 ? -6.875 -7.308 10.979 1.00 96.50 107 ARG A CA 1
ATOM 861 C C . ARG A 1 107 ? -6.751 -6.950 12.457 1.00 96.50 107 ARG A C 1
ATOM 863 O O . ARG A 1 107 ? -6.075 -7.641 13.219 1.00 96.50 107 ARG A O 1
ATOM 870 N N . LEU A 1 108 ? -7.447 -5.889 12.854 1.00 97.44 108 LEU A N 1
ATOM 871 C CA . LEU A 1 108 ? -7.722 -5.535 14.242 1.00 97.44 108 LEU A CA 1
ATOM 872 C C . LEU A 1 108 ? -9.199 -5.778 14.530 1.00 97.44 108 LEU A C 1
ATOM 874 O O . LEU A 1 108 ? -10.041 -5.138 13.916 1.00 97.44 108 LEU A O 1
ATOM 878 N N . ASP A 1 109 ? -9.516 -6.666 15.465 1.00 97.69 109 ASP A N 1
ATOM 879 C CA . ASP A 1 109 ? -10.897 -6.878 15.904 1.00 97.69 109 ASP A CA 1
ATOM 880 C C . ASP A 1 109 ? -11.124 -6.161 17.232 1.00 97.69 109 ASP A C 1
ATOM 882 O O . ASP A 1 109 ? -10.548 -6.552 18.255 1.00 97.69 109 ASP A O 1
ATOM 886 N N . PHE A 1 110 ? -11.975 -5.137 17.219 1.00 97.75 110 PHE A N 1
ATOM 887 C CA . PHE A 1 110 ? -12.430 -4.435 18.414 1.00 97.75 110 PHE A CA 1
ATOM 888 C C . PHE A 1 110 ? -13.658 -5.145 18.967 1.00 97.75 110 PHE A C 1
ATOM 890 O O . PHE A 1 110 ? -14.726 -5.135 18.363 1.00 97.75 110 PHE A O 1
ATOM 897 N N . ILE A 1 111 ? -13.503 -5.779 20.124 1.00 97.38 111 ILE A N 1
ATOM 898 C CA . ILE A 1 111 ? -14.593 -6.425 20.847 1.00 97.38 111 ILE A CA 1
ATOM 899 C C . ILE A 1 111 ? -15.006 -5.484 21.975 1.00 97.38 111 ILE A C 1
ATOM 901 O O . ILE A 1 111 ? -14.261 -5.296 22.939 1.00 97.38 111 ILE A O 1
ATOM 905 N N . ILE A 1 112 ? -16.190 -4.898 21.841 1.00 95.31 112 ILE A N 1
ATOM 906 C CA . ILE A 1 112 ? -16.734 -3.894 22.756 1.00 95.31 112 ILE A CA 1
ATOM 907 C C . ILE A 1 112 ? -17.843 -4.544 23.579 1.00 95.31 112 ILE A C 1
ATOM 909 O O . ILE A 1 112 ? -18.758 -5.153 23.023 1.00 95.31 112 ILE A O 1
ATOM 913 N N . GLN A 1 113 ? -17.744 -4.438 24.903 1.00 92.75 113 GLN A N 1
ATOM 914 C CA . GLN A 1 113 ? -18.683 -5.029 25.853 1.00 92.75 113 GLN A CA 1
ATOM 915 C C . GLN A 1 113 ? -19.210 -3.964 26.817 1.00 92.75 113 GLN A C 1
ATOM 917 O O . GLN A 1 113 ? -18.431 -3.375 27.564 1.00 92.75 113 GLN A O 1
ATOM 922 N N . GLN A 1 114 ? -20.525 -3.748 26.825 1.00 88.00 114 GLN A N 1
ATOM 923 C CA . GLN A 1 114 ? -21.183 -2.640 27.536 1.00 88.00 114 GLN A CA 1
ATOM 924 C C . GLN A 1 114 ? -22.223 -3.149 28.541 1.00 88.00 114 GLN A C 1
ATOM 926 O O . GLN A 1 114 ? -23.397 -2.784 28.501 1.00 88.00 114 GLN A O 1
ATOM 931 N N . TYR A 1 115 ? -21.827 -4.068 29.421 1.00 74.69 115 TYR A N 1
ATOM 932 C CA . TYR A 1 115 ? -22.760 -4.622 30.400 1.00 74.69 115 TYR A CA 1
ATOM 933 C C . TYR A 1 115 ? -23.116 -3.576 31.458 1.00 74.69 115 TYR A C 1
ATOM 935 O O . TYR A 1 115 ? -22.233 -3.028 32.118 1.00 74.69 115 TYR A O 1
ATOM 943 N N . ALA A 1 116 ? -24.413 -3.344 31.661 1.00 64.94 116 ALA A N 1
ATOM 944 C CA . ALA A 1 116 ? -24.881 -2.512 32.756 1.00 64.94 116 ALA A CA 1
ATOM 945 C C . ALA A 1 116 ? -24.348 -3.056 34.094 1.00 64.94 116 ALA A C 1
ATOM 947 O O . ALA A 1 116 ? -24.389 -4.262 34.363 1.00 64.94 116 ALA A O 1
ATOM 948 N N . LYS A 1 117 ? -23.842 -2.162 34.952 1.00 61.41 117 LYS A N 1
ATOM 949 C CA . LYS A 1 117 ? -23.487 -2.531 36.326 1.00 61.41 117 LYS A CA 1
ATOM 950 C C . LYS A 1 117 ? -24.739 -3.067 37.025 1.00 61.41 117 LYS A C 1
ATOM 952 O O . LYS A 1 117 ? -25.773 -2.399 36.969 1.00 61.41 117 LYS A O 1
ATOM 957 N N . PRO A 1 118 ? -24.661 -4.212 37.730 1.00 57.06 118 PRO A N 1
ATOM 958 C CA . PRO A 1 118 ? -25.774 -4.689 38.536 1.00 57.06 118 PRO A CA 1
ATOM 959 C C . PRO A 1 118 ? -26.201 -3.586 39.505 1.00 57.06 118 PRO A C 1
ATOM 961 O O . PRO A 1 118 ? -25.414 -3.146 40.343 1.00 57.06 118 PRO A O 1
ATOM 964 N N . THR A 1 119 ? -27.440 -3.116 39.379 1.00 53.53 119 THR A N 1
ATOM 965 C CA . THR A 1 119 ? -27.942 -1.965 40.139 1.00 53.53 119 THR A CA 1
ATOM 966 C C . THR A 1 119 ? -28.040 -2.239 41.643 1.00 53.53 119 THR A C 1
ATOM 968 O O . THR A 1 119 ? -28.025 -1.289 42.415 1.00 53.53 119 THR A O 1
ATOM 971 N N . THR A 1 120 ? -28.056 -3.507 42.088 1.00 49.59 120 THR A N 1
ATOM 972 C CA . THR A 1 120 ? -27.839 -3.937 43.488 1.00 49.59 120 THR A CA 1
ATOM 973 C C . THR A 1 120 ? -27.489 -5.436 43.583 1.00 49.59 120 THR A C 1
ATOM 975 O O . THR A 1 120 ? -27.874 -6.226 42.727 1.00 49.59 120 THR A O 1
ATOM 978 N N . LEU A 1 121 ? -26.831 -5.855 44.677 1.00 52.31 121 LEU A N 1
ATOM 979 C CA . LEU A 1 121 ? -26.618 -7.271 45.064 1.00 52.31 121 LEU A CA 1
ATOM 980 C C . LEU A 1 121 ? -27.928 -8.024 45.408 1.00 52.31 121 LEU A C 1
ATOM 982 O O . LEU A 1 121 ? -27.914 -9.242 45.555 1.00 52.31 121 LEU A O 1
ATOM 986 N N . ASN A 1 122 ? -29.047 -7.300 45.527 1.00 50.34 122 ASN A N 1
ATOM 987 C CA . ASN A 1 122 ? -30.374 -7.786 45.914 1.00 50.34 122 ASN A CA 1
ATOM 988 C C . ASN A 1 122 ? -31.388 -7.596 44.772 1.00 50.34 122 ASN A C 1
ATOM 990 O O . ASN A 1 122 ? -32.457 -7.021 44.978 1.00 50.34 122 ASN A O 1
ATOM 994 N N . GLN A 1 123 ? -31.074 -8.063 43.561 1.00 52.41 123 GLN A N 1
ATOM 995 C CA . GLN A 1 123 ? -32.096 -8.174 42.518 1.00 52.41 123 GLN A CA 1
ATOM 996 C C . GLN A 1 123 ? -33.148 -9.200 42.966 1.00 52.41 123 GLN A C 1
ATOM 998 O O . GLN A 1 123 ? -32.917 -10.410 42.971 1.00 52.41 123 GLN A O 1
ATOM 1003 N N . THR A 1 124 ? -34.303 -8.711 43.411 1.00 52.03 124 THR A N 1
ATOM 1004 C CA . THR A 1 124 ? -35.490 -9.537 43.628 1.00 52.03 124 THR A CA 1
ATOM 1005 C C . THR A 1 124 ? -36.006 -10.020 42.269 1.00 52.03 124 THR A C 1
ATOM 1007 O O . THR A 1 124 ? -35.759 -9.396 41.239 1.00 52.03 124 THR A O 1
ATOM 1010 N N . LYS A 1 125 ? -36.753 -11.135 42.239 1.00 52.78 125 LYS A N 1
ATOM 1011 C CA . LYS A 1 125 ? -37.368 -11.704 41.015 1.00 52.78 125 LYS A CA 1
ATOM 1012 C C . LYS A 1 125 ? -38.156 -10.692 40.158 1.00 52.78 125 LYS A C 1
ATOM 1014 O O . LYS A 1 125 ? -38.455 -10.994 39.011 1.00 52.78 125 LYS A O 1
ATOM 1019 N N . GLU A 1 126 ? -38.496 -9.530 40.710 1.00 53.47 126 GLU A N 1
ATOM 1020 C CA . GLU A 1 126 ? -39.298 -8.474 40.090 1.00 53.47 126 GLU A CA 1
ATOM 1021 C C . GLU A 1 126 ? -38.495 -7.536 39.170 1.00 53.47 126 GLU A C 1
ATOM 1023 O O . GLU A 1 126 ? -39.078 -6.952 38.263 1.00 53.47 126 GLU A O 1
ATOM 1028 N N . THR A 1 127 ? -37.171 -7.416 39.336 1.00 54.06 127 THR A N 1
ATOM 1029 C CA . THR A 1 127 ? -36.312 -6.549 38.496 1.00 54.06 127 THR A CA 1
ATOM 1030 C C . THR A 1 127 ? -35.494 -7.315 37.454 1.00 54.06 127 THR A C 1
ATOM 1032 O O . THR A 1 127 ? -34.755 -6.717 36.684 1.00 54.06 127 THR A O 1
ATOM 1035 N N . PHE A 1 128 ? -35.657 -8.638 37.363 1.00 52.06 128 PHE A N 1
ATOM 1036 C CA . PHE A 1 128 ? -34.924 -9.481 36.404 1.00 52.06 128 PHE A CA 1
ATOM 1037 C C . PHE A 1 128 ? -35.343 -9.249 34.938 1.00 52.06 128 PHE A C 1
ATOM 1039 O O . PHE A 1 128 ? -34.637 -9.650 34.018 1.00 52.06 128 PHE A O 1
ATOM 1046 N N . CYS A 1 129 ? -36.507 -8.624 34.724 1.00 55.19 129 CYS A N 1
ATOM 1047 C CA . CYS A 1 129 ? -37.084 -8.348 33.406 1.00 55.19 129 CYS A CA 1
ATOM 1048 C C . CYS A 1 129 ? -37.030 -6.865 33.010 1.00 55.19 129 CYS A C 1
ATOM 1050 O O . CYS A 1 129 ? -37.649 -6.497 32.014 1.00 55.19 129 CYS A O 1
ATOM 1052 N N . THR A 1 130 ? -36.339 -6.002 33.766 1.00 57.84 130 THR A N 1
ATOM 1053 C CA . THR A 1 130 ? -36.061 -4.651 33.268 1.00 57.84 130 THR A CA 1
ATOM 1054 C C . THR A 1 130 ? -34.989 -4.764 32.199 1.00 57.84 130 THR A C 1
ATOM 1056 O O . THR A 1 130 ? -33.865 -5.166 32.493 1.00 57.84 130 THR A O 1
ATOM 1059 N N . GLU A 1 131 ? -35.367 -4.474 30.958 1.00 57.53 131 GLU A N 1
ATOM 1060 C CA . GLU A 1 131 ? -34.439 -4.376 29.839 1.00 57.53 131 GLU A CA 1
ATOM 1061 C C . GLU A 1 131 ? -33.374 -3.331 30.200 1.00 57.53 131 GLU A C 1
ATOM 1063 O O . GLU A 1 131 ? -33.708 -2.205 30.579 1.00 57.53 131 GLU A O 1
ATOM 1068 N N . ASP A 1 132 ? -32.101 -3.736 30.195 1.00 62.88 132 ASP A N 1
ATOM 1069 C CA . ASP A 1 132 ? -31.011 -2.785 30.407 1.00 62.88 132 ASP A CA 1
ATOM 1070 C C . ASP A 1 132 ? -31.077 -1.732 29.306 1.00 62.88 132 ASP A C 1
ATOM 1072 O O . ASP A 1 132 ? -31.295 -2.060 28.140 1.00 62.88 132 ASP A O 1
ATOM 1076 N N . ILE A 1 133 ? -30.867 -0.476 29.686 1.00 67.31 133 ILE A N 1
ATOM 1077 C CA . ILE A 1 133 ? -30.781 0.619 28.727 1.00 67.31 133 ILE A CA 1
ATOM 1078 C C . ILE A 1 133 ? -29.569 0.349 27.832 1.00 67.31 133 ILE A C 1
ATOM 1080 O O . ILE A 1 133 ? -28.466 0.128 28.335 1.00 67.31 133 ILE A O 1
ATOM 1084 N N . ASP A 1 134 ? -29.784 0.359 26.518 1.00 70.44 134 ASP A N 1
ATOM 1085 C CA . ASP A 1 134 ? -28.693 0.340 25.551 1.00 70.44 134 ASP A CA 1
ATOM 1086 C C . ASP A 1 134 ? -27.804 1.564 25.793 1.00 70.44 134 ASP A C 1
ATOM 1088 O O . ASP A 1 134 ? -28.267 2.704 25.747 1.00 70.44 134 ASP A O 1
ATOM 1092 N N . HIS A 1 135 ? -26.530 1.313 26.079 1.00 82.75 135 HIS A N 1
ATOM 1093 C CA . HIS A 1 135 ? -25.532 2.353 26.286 1.00 82.75 135 HIS A CA 1
ATOM 1094 C C . HIS A 1 135 ? -24.790 2.617 24.990 1.00 82.75 135 HIS A C 1
ATOM 1096 O O . HIS A 1 135 ? -24.433 1.677 24.276 1.00 82.75 135 HIS A O 1
ATOM 1102 N N . LEU A 1 136 ? -24.537 3.890 24.699 1.00 90.25 136 LEU A N 1
ATOM 1103 C CA . LE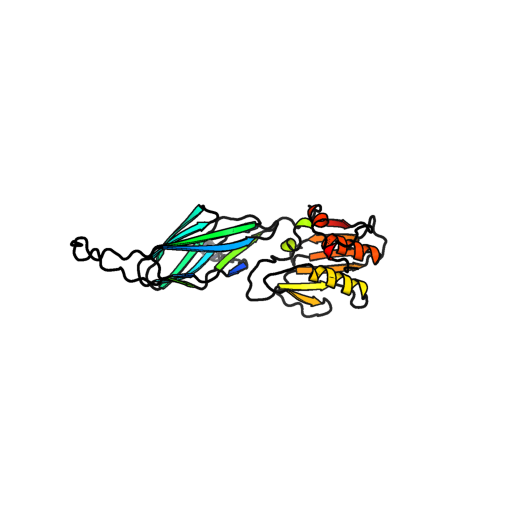U A 1 136 ? -23.734 4.262 23.547 1.00 90.25 136 LEU A CA 1
ATOM 1104 C C . LEU A 1 136 ? -22.243 4.324 23.885 1.00 90.25 136 LEU A C 1
ATOM 1106 O O . LEU A 1 136 ? -21.817 4.918 24.880 1.00 90.25 136 LEU A O 1
ATOM 1110 N N . THR A 1 137 ? -21.457 3.753 22.976 1.00 93.31 137 THR A N 1
ATOM 1111 C CA . THR A 1 137 ? -20.007 3.901 22.901 1.00 93.31 137 THR A CA 1
ATOM 1112 C C . THR A 1 137 ? -19.611 4.372 21.512 1.00 93.31 137 THR A C 1
ATOM 1114 O O . THR A 1 137 ? -19.995 3.772 20.504 1.00 93.31 137 THR A O 1
ATOM 1117 N N . TYR A 1 138 ? -18.783 5.410 21.481 1.00 96.62 138 TYR A N 1
ATOM 1118 C CA . TYR A 1 138 ? -18.145 5.944 20.288 1.00 96.62 138 TYR A CA 1
ATOM 1119 C C . TYR A 1 138 ? -16.631 5.818 20.414 1.00 96.62 138 TYR A C 1
ATOM 1121 O O . TYR A 1 138 ? -16.067 6.239 21.424 1.00 96.62 138 TYR A O 1
ATOM 1129 N N . LEU A 1 139 ? -15.980 5.288 19.381 1.00 96.88 139 LEU A N 1
ATOM 1130 C CA . LEU A 1 139 ? -14.538 5.373 19.170 1.00 96.88 139 LEU A CA 1
ATOM 1131 C C . LEU A 1 139 ? -14.311 6.203 17.906 1.00 96.88 139 LEU A C 1
ATOM 1133 O O . LEU A 1 139 ? -14.717 5.789 16.821 1.00 96.88 139 LEU A O 1
ATOM 1137 N N . SER A 1 140 ? -13.705 7.378 18.049 1.00 96.62 140 SER A N 1
ATOM 1138 C CA . SER A 1 140 ? -13.554 8.345 16.959 1.00 96.62 140 SER A CA 1
ATOM 1139 C C . SER A 1 140 ? -12.103 8.739 16.724 1.00 96.62 140 SER A C 1
ATOM 1141 O O . SER A 1 140 ? -11.273 8.657 17.631 1.00 96.62 140 SER A O 1
ATOM 1143 N N . ASN A 1 141 ? -11.803 9.212 15.513 1.00 94.19 141 ASN A N 1
ATOM 1144 C CA . ASN A 1 141 ? -10.450 9.606 15.105 1.00 94.19 141 ASN A CA 1
ATOM 1145 C C . ASN A 1 141 ? -9.441 8.456 15.267 1.00 94.19 141 ASN A C 1
ATOM 1147 O O . ASN A 1 141 ? -8.283 8.670 15.628 1.00 94.19 141 ASN A O 1
ATOM 1151 N N . SER A 1 142 ? -9.892 7.226 15.007 1.00 94.44 142 SER A N 1
ATOM 1152 C CA . SER A 1 142 ? -9.056 6.034 15.116 1.00 94.44 142 SER A CA 1
ATOM 1153 C C . SER A 1 142 ? -7.932 6.049 14.078 1.00 94.44 142 SER A C 1
ATOM 1155 O O . SER A 1 142 ? -8.166 6.215 12.877 1.00 94.44 142 SER A O 1
ATOM 1157 N N . GLN A 1 143 ? -6.694 5.836 14.520 1.00 94.56 143 GLN A N 1
ATOM 1158 C CA . GLN A 1 143 ? -5.537 5.804 13.628 1.00 94.56 143 GLN A CA 1
ATOM 1159 C C . GLN A 1 143 ? -4.439 4.841 14.083 1.00 94.56 143 GLN A C 1
ATOM 1161 O O . GLN A 1 143 ? -4.345 4.471 15.253 1.00 94.56 143 GLN A O 1
ATOM 1166 N N . LEU A 1 144 ? -3.592 4.451 13.130 1.00 94.12 144 LEU A N 1
ATOM 1167 C CA . LEU A 1 144 ? -2.344 3.731 13.357 1.00 94.12 144 LEU A CA 1
ATOM 1168 C C . LEU A 1 144 ? -1.174 4.615 12.956 1.00 94.12 144 LEU A C 1
ATOM 1170 O O . LEU A 1 144 ? -1.044 4.965 11.785 1.00 94.12 144 LEU A O 1
ATOM 1174 N N . ASP A 1 145 ? -0.301 4.904 13.904 1.00 93.75 145 ASP A N 1
ATOM 1175 C CA . ASP A 1 145 ? 0.982 5.543 13.653 1.00 93.75 145 ASP A CA 1
ATOM 1176 C C . ASP A 1 145 ? 2.070 4.470 13.580 1.00 93.75 145 ASP A C 1
ATOM 1178 O O . ASP A 1 145 ? 2.135 3.587 14.435 1.00 93.75 145 ASP A O 1
ATOM 1182 N N . PHE A 1 146 ? 2.907 4.495 12.543 1.00 92.69 146 PHE A N 1
ATOM 1183 C CA . PHE A 1 146 ? 3.902 3.447 12.303 1.00 92.69 146 PHE A CA 1
ATOM 1184 C C . PHE A 1 146 ? 5.175 3.966 11.627 1.00 92.69 146 PHE A C 1
ATOM 1186 O O . PHE A 1 146 ? 5.210 5.020 10.988 1.00 92.69 146 PHE A O 1
ATOM 1193 N N . THR A 1 147 ? 6.245 3.178 11.739 1.00 90.88 147 THR A N 1
ATOM 1194 C CA . THR A 1 147 ? 7.496 3.364 10.996 1.00 90.88 147 THR A CA 1
ATOM 1195 C C . THR A 1 147 ? 7.585 2.312 9.886 1.00 90.88 147 THR A C 1
ATOM 1197 O O . THR A 1 147 ? 7.775 1.133 10.195 1.00 90.88 147 THR A O 1
ATOM 1200 N N . PRO A 1 148 ? 7.449 2.683 8.599 1.00 88.25 148 PRO A N 1
ATOM 1201 C CA . PRO A 1 148 ? 7.641 1.744 7.505 1.00 88.25 148 PRO A CA 1
ATOM 1202 C C . PRO A 1 148 ? 9.129 1.454 7.313 1.00 88.25 148 PRO A C 1
ATOM 1204 O O . PRO A 1 148 ? 9.947 2.364 7.171 1.00 88.25 148 PRO A O 1
ATOM 1207 N N . VAL A 1 149 ? 9.465 0.172 7.247 1.00 89.75 149 VAL A N 1
ATOM 1208 C CA . VAL A 1 149 ? 10.806 -0.333 6.973 1.00 89.75 149 VAL A CA 1
ATOM 1209 C C . VAL A 1 149 ? 10.761 -1.149 5.690 1.00 89.75 149 VAL A C 1
ATOM 1211 O O . VAL A 1 149 ? 9.894 -1.995 5.493 1.00 89.75 149 VAL A O 1
ATOM 1214 N N . ARG A 1 150 ? 11.699 -0.878 4.786 1.00 90.50 150 ARG A N 1
ATOM 1215 C CA . ARG A 1 150 ? 11.907 -1.665 3.571 1.00 90.50 150 ARG A CA 1
ATOM 1216 C C . ARG A 1 150 ? 13.403 -1.793 3.349 1.00 90.50 150 ARG A C 1
ATOM 1218 O O . ARG A 1 150 ? 14.064 -0.809 3.027 1.00 90.50 150 ARG A O 1
ATOM 1225 N N . ASN A 1 151 ? 13.912 -3.006 3.526 1.00 86.38 151 ASN A N 1
ATOM 1226 C CA . ASN A 1 151 ? 15.340 -3.287 3.379 1.00 86.38 151 ASN A CA 1
ATOM 1227 C C . ASN A 1 151 ? 15.735 -3.456 1.909 1.00 86.38 151 ASN A C 1
ATOM 1229 O O . ASN A 1 151 ? 16.849 -3.116 1.523 1.00 86.38 151 ASN A O 1
ATOM 1233 N N . GLU A 1 152 ? 14.815 -3.953 1.081 1.00 88.94 152 GLU A N 1
ATOM 1234 C CA . GLU A 1 152 ? 15.081 -4.264 -0.318 1.00 88.94 152 GLU A CA 1
ATOM 1235 C C . GLU A 1 152 ? 13.965 -3.757 -1.232 1.00 88.94 152 GLU A C 1
ATOM 1237 O O . GLU A 1 152 ? 12.775 -3.813 -0.912 1.00 88.94 152 GLU A O 1
ATOM 1242 N N . TYR A 1 153 ? 14.373 -3.282 -2.405 1.00 93.81 153 TYR A N 1
ATOM 1243 C CA . TYR A 1 153 ? 13.484 -2.889 -3.487 1.00 93.81 153 TYR A CA 1
ATOM 1244 C C . TYR A 1 153 ? 13.586 -3.938 -4.583 1.00 93.81 153 TYR A C 1
ATOM 1246 O O . TYR A 1 153 ? 14.674 -4.190 -5.100 1.00 93.81 153 TYR A O 1
ATOM 1254 N N . ARG A 1 154 ? 12.459 -4.564 -4.921 1.00 95.31 154 ARG A N 1
ATOM 1255 C CA . ARG A 1 154 ? 12.387 -5.641 -5.910 1.00 95.31 154 ARG A CA 1
ATOM 1256 C C . ARG A 1 154 ? 11.345 -5.295 -6.959 1.00 95.31 154 ARG A C 1
ATOM 1258 O O . ARG A 1 154 ? 10.292 -4.748 -6.635 1.00 95.31 154 ARG A O 1
ATOM 1265 N N . LEU A 1 155 ? 11.622 -5.624 -8.217 1.00 95.62 155 LEU A N 1
ATOM 1266 C CA . LEU A 1 155 ? 10.708 -5.324 -9.320 1.00 95.62 155 LEU A CA 1
ATOM 1267 C C . LEU A 1 155 ? 9.381 -6.079 -9.177 1.00 95.62 155 LEU A C 1
ATOM 1269 O O . LEU A 1 155 ? 8.334 -5.503 -9.464 1.00 95.62 155 LEU A O 1
ATOM 1273 N N . LYS A 1 156 ? 9.402 -7.316 -8.656 1.00 95.00 156 LYS A N 1
ATOM 1274 C CA . LYS A 1 156 ? 8.190 -8.112 -8.393 1.00 95.00 156 LYS A CA 1
ATOM 1275 C C . LYS A 1 156 ? 7.183 -7.460 -7.436 1.00 95.00 156 LYS A C 1
ATOM 1277 O O . LYS A 1 156 ? 6.007 -7.825 -7.453 1.00 95.00 156 LYS A O 1
ATOM 1282 N N . ASP A 1 157 ? 7.644 -6.523 -6.608 1.00 94.88 157 ASP A N 1
ATOM 1283 C CA . ASP A 1 157 ? 6.836 -5.843 -5.597 1.00 94.88 157 ASP A CA 1
ATOM 1284 C C . ASP A 1 157 ? 6.189 -4.562 -6.148 1.00 94.88 157 ASP A C 1
ATOM 1286 O O . ASP A 1 157 ? 5.589 -3.808 -5.396 1.00 94.88 157 ASP A O 1
ATOM 1290 N N . LEU A 1 158 ? 6.295 -4.260 -7.445 1.00 94.44 158 LEU A N 1
ATOM 1291 C CA . LEU A 1 158 ? 5.596 -3.118 -8.036 1.00 94.44 158 LEU A CA 1
ATOM 1292 C C . LEU A 1 158 ? 4.061 -3.319 -8.036 1.00 94.44 158 LEU A C 1
ATOM 1294 O O . LEU A 1 158 ? 3.590 -4.422 -8.330 1.00 94.44 158 LEU A O 1
ATOM 1298 N N . PRO A 1 159 ? 3.265 -2.263 -7.767 1.00 93.69 159 PRO A N 1
ATOM 1299 C CA . PRO A 1 159 ? 3.682 -0.893 -7.445 1.00 93.69 159 PRO A CA 1
ATOM 1300 C C . PRO A 1 159 ? 4.004 -0.656 -5.955 1.00 93.69 159 PRO A C 1
ATOM 1302 O O . PRO A 1 159 ? 4.514 0.415 -5.632 1.00 93.69 159 PRO A O 1
ATOM 1305 N N . ASP A 1 160 ? 3.767 -1.632 -5.065 1.00 93.94 160 ASP A N 1
ATOM 1306 C CA . ASP A 1 160 ? 4.002 -1.546 -3.609 1.00 93.94 160 ASP A CA 1
ATOM 1307 C C . ASP A 1 160 ? 5.418 -1.086 -3.219 1.00 93.94 160 ASP A C 1
ATOM 1309 O O . ASP A 1 160 ? 5.632 -0.476 -2.165 1.00 93.94 160 ASP A O 1
ATOM 1313 N N . ALA A 1 161 ? 6.405 -1.391 -4.061 1.00 93.75 161 ALA A N 1
ATOM 1314 C CA . A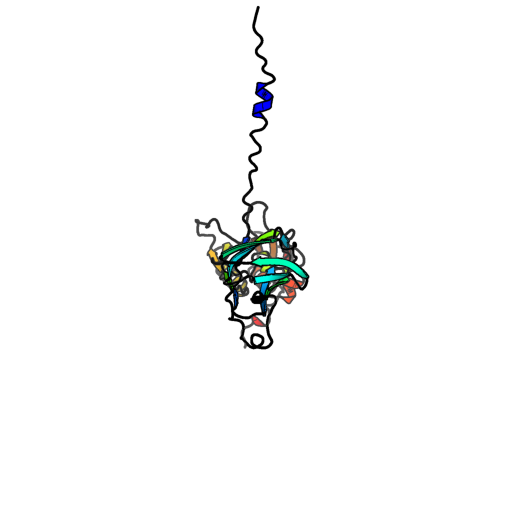LA A 1 161 ? 7.782 -0.950 -3.892 1.00 93.75 161 ALA A CA 1
ATOM 1315 C C . ALA A 1 161 ? 7.957 0.571 -4.039 1.00 93.75 161 ALA A C 1
ATOM 1317 O O . ALA A 1 161 ? 8.884 1.123 -3.456 1.00 93.75 161 ALA A O 1
ATOM 1318 N N . LEU A 1 162 ? 7.084 1.260 -4.778 1.00 93.25 162 LEU A N 1
ATOM 1319 C CA . LEU A 1 162 ? 7.121 2.717 -4.941 1.00 93.25 162 LEU A CA 1
ATOM 1320 C C . LEU A 1 162 ? 6.224 3.426 -3.924 1.00 93.25 162 LEU A C 1
ATOM 1322 O O . LEU A 1 162 ? 6.644 4.398 -3.302 1.00 93.25 162 LEU A O 1
ATOM 1326 N N . PHE A 1 163 ? 5.002 2.933 -3.739 1.00 91.44 163 PHE A N 1
ATOM 1327 C CA . PHE A 1 163 ? 4.017 3.477 -2.806 1.00 91.44 163 PHE A CA 1
ATOM 1328 C C . PHE A 1 163 ? 3.035 2.376 -2.394 1.00 91.44 163 PHE A C 1
ATOM 1330 O O . PHE A 1 163 ? 2.886 1.393 -3.107 1.00 91.44 163 PHE A O 1
ATOM 1337 N N . ASN A 1 164 ? 2.336 2.530 -1.266 1.00 91.62 164 ASN A N 1
ATOM 1338 C CA . ASN A 1 164 ? 1.317 1.565 -0.845 1.00 91.62 164 ASN A CA 1
ATOM 1339 C C . ASN A 1 164 ? -0.026 1.857 -1.551 1.00 91.62 164 ASN A C 1
ATOM 1341 O O . ASN A 1 164 ? -0.681 2.835 -1.184 1.00 91.62 164 ASN A O 1
ATOM 1345 N N . PRO A 1 165 ? -0.477 1.024 -2.511 1.00 90.62 165 PRO A N 1
ATOM 1346 C CA . PRO A 1 165 ? -1.679 1.304 -3.297 1.00 90.62 165 PRO A CA 1
ATOM 1347 C C . PRO A 1 165 ? -2.988 1.168 -2.507 1.00 90.62 165 PRO A C 1
ATOM 1349 O O . PRO A 1 165 ? -4.022 1.645 -2.963 1.00 90.62 165 PRO A O 1
ATOM 1352 N N . GLN A 1 166 ? -2.978 0.520 -1.339 1.00 91.19 166 GLN A N 1
ATOM 1353 C CA . GLN A 1 166 ? -4.175 0.359 -0.502 1.00 91.19 166 GLN A CA 1
ATOM 1354 C C . GLN A 1 166 ? -4.270 1.415 0.603 1.00 91.19 166 GLN A C 1
ATOM 1356 O O . GLN A 1 166 ? -5.253 1.430 1.343 1.00 91.19 166 GLN A O 1
ATOM 1361 N N . ALA A 1 167 ? -3.263 2.284 0.747 1.00 86.56 167 ALA A N 1
ATOM 1362 C CA . ALA A 1 167 ? -3.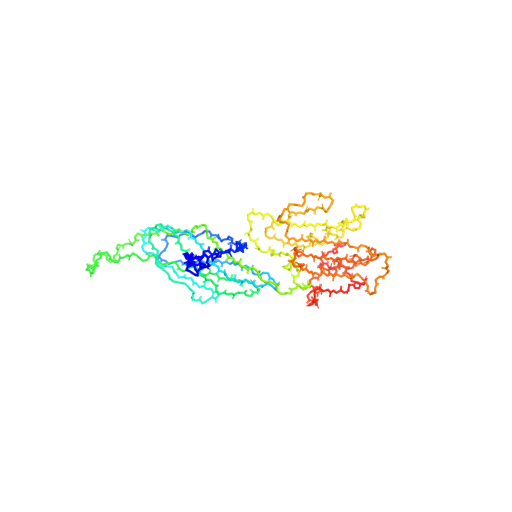264 3.281 1.806 1.00 86.56 167 ALA A CA 1
ATOM 1363 C C . ALA A 1 167 ? -4.400 4.286 1.632 1.00 86.56 167 ALA A C 1
ATOM 1365 O O . ALA A 1 167 ? -4.539 4.890 0.571 1.00 86.56 167 ALA A O 1
ATOM 1366 N N . ARG A 1 168 ? -5.173 4.483 2.706 1.00 81.56 168 ARG A N 1
ATOM 1367 C CA . ARG A 1 168 ? -6.209 5.513 2.809 1.00 81.56 168 ARG A CA 1
ATOM 1368 C C . ARG A 1 168 ? -5.609 6.764 3.441 1.00 81.56 168 ARG A C 1
ATOM 1370 O O . ARG A 1 168 ? -5.457 6.850 4.659 1.00 81.56 168 ARG A O 1
ATOM 1377 N N . ARG A 1 169 ? -5.229 7.726 2.604 1.00 79.75 169 ARG A N 1
ATOM 1378 C CA . ARG A 1 169 ? -4.639 9.005 3.029 1.00 79.75 169 ARG A CA 1
ATOM 1379 C C . ARG A 1 169 ? -5.585 10.171 2.728 1.00 79.75 169 ARG A C 1
ATOM 1381 O O . ARG A 1 169 ? -6.321 10.104 1.744 1.00 79.75 169 ARG A O 1
ATOM 1388 N N . PRO A 1 170 ? -5.544 11.254 3.529 1.00 77.00 170 PRO A N 1
ATOM 1389 C CA . PRO A 1 170 ? -6.312 12.468 3.252 1.00 77.00 170 PRO A CA 1
ATOM 1390 C C . PRO A 1 170 ? -5.776 13.245 2.041 1.00 77.00 170 PRO A C 1
ATOM 1392 O O . PRO A 1 170 ? -6.526 13.991 1.419 1.00 77.00 170 PRO A O 1
ATOM 1395 N N . THR A 1 171 ? -4.492 13.078 1.707 1.00 83.00 171 THR A N 1
ATOM 1396 C CA . THR A 1 171 ? -3.842 13.713 0.558 1.00 83.00 171 THR A CA 1
ATOM 1397 C C . THR A 1 171 ? -3.452 12.677 -0.501 1.00 83.00 171 THR A C 1
ATOM 1399 O O .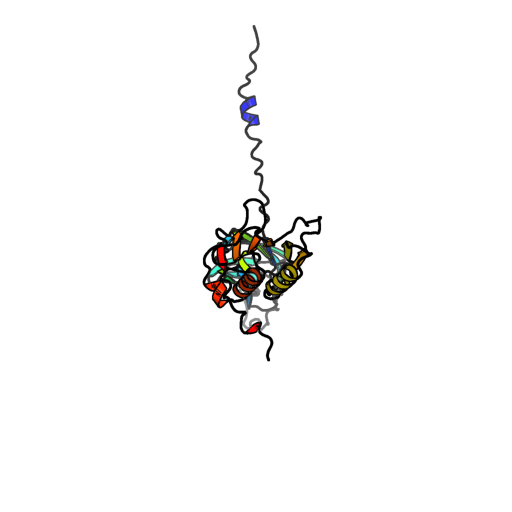 THR A 1 171 ? -3.112 11.543 -0.141 1.00 83.00 171 THR A O 1
ATOM 1402 N N . PRO A 1 172 ? -3.495 13.038 -1.799 1.00 87.12 172 PRO A N 1
ATOM 1403 C CA . PRO A 1 172 ? -3.009 12.189 -2.883 1.00 87.12 172 PRO A CA 1
ATOM 1404 C C . PRO A 1 172 ? -1.542 11.780 -2.715 1.00 87.12 172 PRO A C 1
ATOM 1406 O O . PRO A 1 172 ? -0.757 12.443 -2.034 1.00 87.12 172 PRO A O 1
ATOM 1409 N N . PHE A 1 173 ? -1.151 10.701 -3.389 1.00 88.62 173 PHE A N 1
ATOM 1410 C CA . PHE A 1 173 ? 0.267 10.440 -3.620 1.00 88.62 173 PHE A CA 1
ATOM 1411 C C . PHE A 1 173 ? 0.818 11.401 -4.671 1.00 88.62 173 PHE A C 1
ATOM 1413 O O . PHE A 1 173 ? 0.157 11.624 -5.675 1.00 88.62 173 PHE A O 1
ATOM 1420 N N . VAL A 1 174 ? 2.041 11.896 -4.503 1.00 90.25 174 VAL A N 1
ATOM 1421 C CA . VAL A 1 174 ? 2.725 12.716 -5.513 1.00 90.25 174 VAL A CA 1
ATOM 1422 C C . VAL A 1 174 ? 3.779 11.869 -6.227 1.00 90.25 174 VAL A C 1
ATOM 1424 O O . VAL A 1 174 ? 4.783 11.480 -5.624 1.00 90.25 174 VAL A O 1
ATOM 1427 N N . GLY A 1 175 ? 3.548 11.571 -7.507 1.00 91.56 175 GLY A N 1
ATOM 1428 C CA . GLY A 1 175 ? 4.460 10.809 -8.366 1.00 91.56 175 GLY A CA 1
ATOM 1429 C C . GLY A 1 175 ? 5.077 11.690 -9.451 1.00 91.56 175 GLY A C 1
ATOM 1430 O O . GLY A 1 175 ? 4.353 12.328 -10.214 1.00 91.56 175 GLY A O 1
ATOM 1431 N N . ILE A 1 176 ? 6.408 11.719 -9.559 1.00 91.25 176 ILE A N 1
ATOM 1432 C CA . ILE A 1 176 ? 7.090 12.499 -10.607 1.00 91.25 176 ILE A CA 1
ATOM 1433 C C . ILE A 1 176 ? 7.399 11.621 -11.816 1.00 91.25 176 ILE A C 1
ATOM 1435 O O . ILE A 1 176 ? 8.014 10.564 -11.680 1.00 91.25 176 ILE A O 1
ATOM 1439 N N . LEU A 1 177 ? 7.067 12.114 -13.008 1.00 92.62 177 LEU A N 1
ATOM 1440 C CA . LEU A 1 177 ? 7.462 11.533 -14.288 1.00 92.62 177 LEU A CA 1
ATOM 1441 C C . LEU A 1 177 ? 8.621 12.325 -14.898 1.00 92.62 177 LEU A C 1
ATOM 1443 O O . LEU A 1 177 ? 8.468 13.496 -15.254 1.00 92.62 177 LEU A O 1
ATOM 1447 N N . LYS A 1 178 ? 9.782 11.679 -15.038 1.00 92.19 178 LYS A N 1
ATOM 1448 C CA . LYS A 1 178 ? 10.959 12.229 -15.722 1.00 92.19 178 LYS A CA 1
ATOM 1449 C C . LYS A 1 178 ? 11.129 11.588 -17.092 1.00 92.19 178 LYS A C 1
ATOM 1451 O O . LYS A 1 178 ? 11.407 10.397 -17.199 1.00 92.19 178 LYS A O 1
ATOM 1456 N N . TYR A 1 179 ? 10.962 12.387 -18.134 1.00 91.88 179 TYR A N 1
ATOM 1457 C CA . TYR A 1 179 ? 11.100 11.956 -19.520 1.00 91.88 179 TYR A CA 1
ATOM 1458 C C . TYR A 1 179 ? 11.358 13.165 -20.423 1.00 91.88 179 TYR A C 1
ATOM 1460 O O . TYR A 1 179 ? 11.140 14.321 -20.046 1.00 91.88 179 TYR A O 1
ATOM 1468 N N . ASN A 1 180 ? 11.824 12.915 -21.639 1.00 90.12 180 ASN A N 1
ATOM 1469 C CA . ASN A 1 180 ? 11.967 13.929 -22.661 1.00 90.12 180 ASN A CA 1
ATOM 1470 C C . ASN A 1 180 ? 10.596 14.274 -23.258 1.00 90.12 180 ASN A C 1
ATOM 1472 O O . ASN A 1 180 ? 10.071 13.560 -24.108 1.00 90.12 180 ASN A O 1
ATOM 1476 N N . ARG A 1 181 ? 10.051 15.436 -22.886 1.00 83.69 181 ARG A N 1
ATOM 1477 C CA . ARG A 1 181 ? 8.758 15.945 -23.387 1.00 83.69 181 ARG A CA 1
ATOM 1478 C C . ARG A 1 181 ? 8.658 16.076 -24.910 1.00 83.69 181 ARG A C 1
ATOM 1480 O O . ARG A 1 181 ? 7.554 16.150 -25.439 1.00 83.69 181 ARG A O 1
ATOM 1487 N N . LYS A 1 182 ? 9.788 16.146 -25.621 1.00 86.75 182 LYS A N 1
ATOM 1488 C CA . LYS A 1 182 ? 9.803 16.193 -27.092 1.00 86.75 182 LYS A CA 1
ATOM 1489 C C . LYS A 1 182 ? 9.603 14.813 -27.726 1.00 86.75 182 LYS A C 1
ATOM 1491 O O . LYS A 1 182 ? 9.328 14.739 -28.918 1.00 86.75 182 LYS A O 1
ATOM 1496 N N . GLU A 1 183 ? 9.743 13.739 -26.952 1.00 87.38 183 GLU A N 1
ATOM 1497 C CA . GLU A 1 183 ? 9.629 12.358 -27.409 1.00 87.38 183 GLU A CA 1
ATOM 1498 C C . GLU A 1 183 ? 8.248 11.792 -27.043 1.00 87.38 183 GLU A C 1
ATOM 1500 O O . GLU A 1 183 ? 8.004 11.341 -25.923 1.00 87.38 183 GLU A O 1
ATOM 1505 N N . ILE A 1 184 ? 7.329 11.794 -28.015 1.00 86.19 184 ILE A N 1
ATOM 1506 C CA . ILE A 1 184 ? 5.946 11.305 -27.838 1.00 86.19 184 ILE A CA 1
ATOM 1507 C C . ILE A 1 184 ? 5.929 9.840 -27.384 1.00 86.19 184 ILE A C 1
ATOM 1509 O O . ILE A 1 184 ? 5.045 9.433 -26.624 1.00 86.19 184 ILE A O 1
ATOM 1513 N N . THR A 1 185 ? 6.914 9.053 -27.823 1.00 89.62 185 THR A N 1
ATOM 1514 C CA . THR A 1 185 ? 7.057 7.649 -27.436 1.00 89.62 185 THR A CA 1
ATOM 1515 C C . THR A 1 185 ? 7.228 7.504 -25.925 1.00 89.62 185 THR A C 1
ATOM 1517 O O . THR A 1 185 ? 6.533 6.693 -25.319 1.00 89.62 185 THR A O 1
ATOM 1520 N N . GLU A 1 186 ? 8.094 8.308 -25.298 1.00 92.44 186 GLU A N 1
ATOM 1521 C CA . GLU A 1 186 ? 8.332 8.244 -23.851 1.00 92.44 186 GLU A CA 1
ATOM 1522 C C . GLU A 1 186 ? 7.079 8.628 -23.061 1.00 92.44 186 GLU A C 1
ATOM 1524 O O . GLU A 1 186 ? 6.672 7.890 -22.162 1.00 92.44 186 GLU A O 1
ATOM 1529 N N . ALA A 1 187 ? 6.415 9.719 -23.456 1.00 89.62 187 ALA A N 1
ATOM 1530 C CA . ALA A 1 187 ? 5.174 10.169 -22.829 1.00 89.62 187 ALA A CA 1
ATOM 1531 C C . ALA A 1 187 ? 4.073 9.096 -22.900 1.00 89.62 187 ALA A C 1
ATOM 1533 O O . ALA A 1 187 ? 3.435 8.770 -21.899 1.00 89.62 187 ALA A O 1
ATOM 1534 N N . SER A 1 188 ? 3.880 8.503 -24.083 1.00 90.50 188 SER A N 1
ATOM 1535 C CA . SER A 1 188 ? 2.846 7.488 -24.319 1.00 90.50 188 SER A CA 1
ATOM 1536 C C . SER A 1 188 ? 3.123 6.199 -23.540 1.00 90.50 188 SER A C 1
ATOM 1538 O O . SER A 1 188 ? 2.211 5.588 -22.982 1.00 90.50 188 SER A O 1
ATOM 1540 N N . MET A 1 189 ? 4.390 5.781 -23.488 1.00 93.12 189 MET A N 1
ATOM 1541 C CA . MET A 1 189 ? 4.823 4.574 -22.784 1.00 93.12 189 MET A CA 1
ATOM 1542 C C . MET A 1 189 ? 4.726 4.725 -21.265 1.00 93.12 189 MET A C 1
ATOM 1544 O O . MET A 1 189 ? 4.216 3.821 -20.601 1.00 93.12 189 MET A O 1
ATOM 1548 N N . LEU A 1 190 ? 5.108 5.882 -20.720 1.00 92.50 190 LEU A N 1
ATOM 1549 C CA . LEU A 1 190 ? 4.877 6.188 -19.310 1.00 92.50 190 LEU A CA 1
ATOM 1550 C C . LEU A 1 190 ? 3.390 6.269 -18.979 1.00 92.50 190 LEU A C 1
ATOM 1552 O O . LEU A 1 190 ? 2.967 5.654 -18.005 1.00 92.50 190 LEU A O 1
ATOM 1556 N N . GLY A 1 191 ? 2.587 6.937 -19.813 1.00 89.50 191 GLY A N 1
ATOM 1557 C CA . GLY A 1 191 ? 1.133 7.002 -19.650 1.00 89.50 191 GLY A CA 1
ATOM 1558 C C . GLY A 1 191 ? 0.496 5.613 -19.550 1.00 89.50 191 GLY A C 1
ATOM 1559 O O . GLY A 1 191 ? -0.342 5.363 -18.684 1.00 89.50 191 GLY A O 1
ATOM 1560 N N . ARG A 1 192 ? 0.950 4.666 -20.378 1.00 91.75 192 ARG A N 1
ATOM 1561 C CA . ARG A 1 192 ? 0.508 3.267 -20.330 1.00 91.75 192 ARG A CA 1
ATOM 1562 C C . ARG A 1 192 ? 0.949 2.533 -19.061 1.00 91.75 192 ARG A C 1
ATOM 1564 O O . ARG A 1 192 ? 0.177 1.740 -18.532 1.00 91.75 192 ARG A O 1
ATOM 1571 N N . LEU A 1 193 ? 2.166 2.775 -18.575 1.00 92.81 193 LEU A N 1
ATOM 1572 C CA . LEU A 1 193 ? 2.642 2.181 -17.325 1.00 92.81 193 LEU A CA 1
ATOM 1573 C C . LEU A 1 193 ? 1.820 2.677 -16.135 1.00 92.81 193 LEU A C 1
ATOM 1575 O O . LEU A 1 193 ? 1.270 1.871 -15.391 1.00 92.81 193 LEU A O 1
ATOM 1579 N N . VAL A 1 194 ? 1.690 3.994 -15.979 1.00 90.56 194 VAL A N 1
ATOM 1580 C CA . VAL A 1 194 ? 1.029 4.574 -14.804 1.00 90.56 194 VAL A CA 1
ATOM 1581 C C . VAL A 1 194 ? -0.468 4.295 -14.768 1.00 90.56 194 VAL A C 1
ATOM 1583 O O . VAL A 1 194 ? -1.016 4.067 -13.697 1.00 90.56 194 VAL A O 1
ATOM 1586 N N . SER A 1 195 ? -1.124 4.240 -15.931 1.00 89.44 195 SER A N 1
ATOM 1587 C CA . SER A 1 195 ? -2.545 3.874 -16.028 1.00 89.44 195 SER A CA 1
ATOM 1588 C C . SER A 1 195 ? -2.815 2.395 -15.742 1.00 89.44 195 SER A C 1
ATOM 1590 O O . SER A 1 195 ? -3.956 2.029 -15.471 1.00 89.44 195 SER A O 1
ATOM 1592 N N . SER A 1 196 ? -1.786 1.540 -15.775 1.00 88.69 196 SER A N 1
ATOM 1593 C CA . SER A 1 196 ? -1.918 0.127 -15.401 1.00 88.69 196 SER A CA 1
ATOM 1594 C C . SER A 1 196 ? -1.957 -0.100 -13.887 1.00 88.69 196 SER A C 1
ATOM 1596 O O . SER A 1 196 ? -2.313 -1.192 -13.444 1.00 88.69 196 SER A O 1
ATOM 1598 N N . TRP A 1 197 ? -1.595 0.905 -13.086 1.00 88.50 197 TRP A N 1
ATOM 1599 C CA . TRP A 1 197 ? -1.592 0.812 -11.631 1.00 88.50 197 TRP A CA 1
ATOM 1600 C C . TRP A 1 197 ? -2.868 1.413 -11.046 1.00 88.50 197 TRP A C 1
ATOM 1602 O O . TRP A 1 197 ? -3.241 2.544 -11.348 1.00 88.50 197 TRP A O 1
ATOM 1612 N N . SER A 1 198 ? -3.524 0.658 -10.167 1.00 85.38 198 SER A N 1
ATOM 1613 C CA . SER A 1 198 ? -4.693 1.104 -9.408 1.00 85.38 198 SER A CA 1
ATOM 1614 C C . SER A 1 198 ? -4.310 1.414 -7.963 1.00 85.38 198 SER A C 1
ATOM 1616 O O . SER A 1 198 ? -3.584 0.635 -7.343 1.00 85.38 198 SER A O 1
ATOM 1618 N N . SER A 1 199 ? -4.846 2.500 -7.412 1.00 90.56 199 SER A N 1
ATOM 1619 C CA . SER A 1 199 ? -4.629 2.914 -6.024 1.00 90.56 199 SER A CA 1
ATOM 1620 C C . SER A 1 199 ? -5.936 3.407 -5.405 1.00 90.56 199 SER A C 1
ATOM 1622 O O . SER A 1 199 ? -6.738 4.034 -6.096 1.00 90.56 199 SER A O 1
ATOM 1624 N N . VAL A 1 200 ? -6.143 3.128 -4.116 1.00 90.06 200 VAL A N 1
ATOM 1625 C CA . VAL A 1 200 ? -7.301 3.595 -3.337 1.00 90.06 200 VAL A CA 1
ATOM 1626 C C . VAL A 1 200 ? -7.239 5.111 -3.159 1.00 90.06 200 VAL A C 1
ATOM 1628 O O . VAL A 1 200 ? -8.195 5.813 -3.477 1.00 90.06 200 VAL A O 1
ATOM 1631 N N . THR A 1 201 ? -6.096 5.630 -2.706 1.00 88.50 201 THR A N 1
ATOM 1632 C CA . THR A 1 201 ? -5.823 7.070 -2.731 1.00 88.50 201 THR A CA 1
ATOM 1633 C C . THR A 1 201 ? -5.292 7.460 -4.118 1.00 88.50 201 THR A C 1
ATOM 1635 O O . THR A 1 201 ? -4.342 6.826 -4.591 1.00 88.50 201 THR A O 1
ATOM 1638 N N . PRO A 1 202 ? -5.855 8.494 -4.776 1.00 89.69 202 PRO A N 1
ATOM 1639 C CA . PRO A 1 202 ? -5.391 8.956 -6.083 1.00 89.69 202 PRO A CA 1
ATOM 1640 C C . PRO A 1 202 ? -3.910 9.343 -6.107 1.00 89.69 202 PRO A C 1
ATOM 1642 O O . PRO A 1 202 ? -3.331 9.724 -5.088 1.00 89.69 202 PRO A O 1
ATOM 1645 N N . ILE A 1 203 ? -3.315 9.286 -7.299 1.00 90.75 203 ILE A N 1
ATOM 1646 C CA . ILE A 1 203 ? -1.947 9.742 -7.550 1.00 90.75 203 ILE A CA 1
ATOM 1647 C C . ILE A 1 203 ? -2.014 11.027 -8.375 1.00 90.75 203 ILE A C 1
ATOM 1649 O O . ILE A 1 203 ? -2.571 11.043 -9.474 1.00 90.75 203 ILE A O 1
ATOM 1653 N N . GLU A 1 204 ? -1.432 12.093 -7.846 1.00 90.56 204 GLU A N 1
ATOM 1654 C CA . GLU A 1 204 ? -1.126 13.320 -8.561 1.00 90.56 204 GLU A CA 1
ATOM 1655 C C . GLU A 1 204 ? 0.192 13.142 -9.324 1.00 90.56 204 GLU A C 1
ATOM 1657 O O . GLU A 1 204 ? 1.259 12.941 -8.736 1.00 90.56 204 GLU A O 1
ATOM 1662 N N . TRP A 1 205 ? 0.109 13.190 -10.653 1.00 89.06 205 TRP A N 1
ATOM 1663 C CA . TRP A 1 205 ? 1.261 13.032 -11.536 1.00 89.06 205 TRP A CA 1
ATOM 1664 C C . TRP A 1 205 ? 1.850 14.390 -11.902 1.00 89.06 205 TRP A C 1
ATOM 1666 O O . TRP A 1 205 ? 1.195 15.206 -12.552 1.00 89.06 205 TRP A O 1
ATOM 1676 N N . VAL A 1 206 ? 3.111 14.602 -11.532 1.00 87.81 206 VAL A N 1
ATOM 1677 C CA . VAL A 1 206 ? 3.859 15.827 -11.826 1.00 87.81 206 VAL A CA 1
ATOM 1678 C C . VAL A 1 206 ? 4.938 15.529 -12.855 1.00 87.81 206 VAL A C 1
ATOM 1680 O O . VAL A 1 206 ? 5.715 14.588 -12.724 1.00 87.81 206 VAL A O 1
ATOM 1683 N N . ASP A 1 207 ? 5.018 16.346 -13.895 1.00 81.31 207 ASP A N 1
ATOM 1684 C CA . ASP A 1 207 ? 6.067 16.223 -14.900 1.00 81.31 207 ASP A CA 1
ATOM 1685 C C . ASP A 1 207 ? 7.326 17.004 -14.475 1.00 81.31 207 ASP A C 1
ATOM 1687 O O . ASP A 1 207 ? 7.261 18.188 -14.144 1.00 81.31 207 ASP A O 1
ATOM 1691 N N . SER A 1 208 ? 8.481 16.342 -14.566 1.00 68.50 208 SER A N 1
ATOM 1692 C CA . SER A 1 208 ? 9.835 16.818 -14.233 1.00 68.50 208 SER A CA 1
ATOM 1693 C C . SER A 1 208 ? 10.268 18.196 -14.751 1.00 68.50 208 SER A C 1
ATOM 1695 O O . SER A 1 208 ? 11.188 18.787 -14.194 1.00 68.50 208 SER A O 1
ATOM 1697 N N . GLY A 1 209 ? 9.630 18.738 -15.790 1.00 61.75 209 GLY A N 1
ATOM 1698 C CA . GLY A 1 209 ? 9.865 20.120 -16.232 1.00 61.75 209 GLY A CA 1
ATOM 1699 C C . GLY A 1 209 ? 9.170 21.200 -15.386 1.00 61.75 209 GLY A C 1
ATOM 1700 O O . GLY A 1 209 ? 9.221 22.369 -15.761 1.00 61.75 209 GLY A O 1
ATOM 1701 N N . GLN A 1 210 ? 8.489 20.843 -14.291 1.00 57.28 210 GLN A N 1
ATOM 1702 C CA . GLN A 1 210 ? 8.053 21.792 -13.265 1.00 57.28 210 GLN A CA 1
ATOM 1703 C C . GLN A 1 210 ? 9.157 21.956 -12.210 1.00 57.28 210 GLN A C 1
ATOM 1705 O O . GLN A 1 210 ? 9.532 21.012 -11.524 1.00 57.28 210 GLN A O 1
ATOM 1710 N N . THR A 1 211 ? 9.687 23.173 -12.077 1.00 49.00 211 THR A N 1
ATOM 1711 C CA . THR A 1 211 ? 10.805 23.512 -11.174 1.00 49.00 211 THR A CA 1
ATOM 1712 C C . THR A 1 211 ? 10.415 23.618 -9.698 1.00 49.00 211 THR A C 1
ATOM 1714 O O . THR A 1 211 ? 11.292 23.777 -8.855 1.00 49.00 211 THR A O 1
ATOM 1717 N N . ASN A 1 212 ? 9.125 23.503 -9.372 1.00 47.16 212 ASN A N 1
ATOM 1718 C CA . ASN A 1 212 ? 8.625 23.479 -8.000 1.00 47.16 212 ASN A CA 1
ATOM 1719 C C . ASN A 1 212 ? 8.217 22.051 -7.640 1.00 47.16 212 ASN A C 1
ATOM 1721 O O . ASN A 1 212 ? 7.038 21.704 -7.662 1.00 47.16 212 ASN A O 1
ATOM 1725 N N . LEU A 1 213 ? 9.204 21.213 -7.328 1.00 53.31 213 LEU A N 1
ATOM 1726 C CA . LEU A 1 213 ? 8.928 19.947 -6.664 1.00 53.31 213 LEU A CA 1
ATOM 1727 C C . LEU A 1 213 ? 8.419 20.269 -5.257 1.00 53.31 213 LEU A C 1
ATOM 1729 O O . LEU A 1 213 ? 9.140 20.847 -4.444 1.00 53.31 213 LEU A O 1
ATOM 1733 N N . ASN A 1 214 ? 7.155 19.943 -4.996 1.00 52.56 214 ASN A N 1
ATOM 1734 C CA . ASN A 1 214 ? 6.585 20.003 -3.657 1.00 52.56 214 ASN A CA 1
ATOM 1735 C C . ASN A 1 214 ? 7.413 19.072 -2.734 1.00 52.56 214 ASN A C 1
ATOM 1737 O O . ASN A 1 214 ? 7.728 17.952 -3.161 1.00 52.56 214 ASN A O 1
ATOM 1741 N N . PRO A 1 215 ? 7.789 19.485 -1.505 1.00 54.84 215 PRO A N 1
ATOM 1742 C CA . PRO A 1 215 ? 8.542 18.654 -0.554 1.00 54.84 215 PRO A CA 1
ATOM 1743 C C . PRO A 1 215 ? 7.943 17.267 -0.252 1.00 54.84 215 PRO A C 1
ATOM 1745 O O . PRO A 1 215 ? 8.654 16.414 0.268 1.00 54.84 215 PRO A O 1
ATOM 1748 N N . GLU A 1 216 ? 6.686 16.991 -0.608 1.00 75.06 216 GLU A N 1
ATOM 1749 C CA . GLU A 1 216 ? 6.018 15.705 -0.348 1.00 75.06 216 GLU A CA 1
ATOM 1750 C C . GLU A 1 216 ? 6.041 14.702 -1.519 1.00 75.06 216 GLU A C 1
ATOM 1752 O O . GLU A 1 216 ? 5.148 13.862 -1.643 1.00 75.06 216 GLU A O 1
ATOM 1757 N N . THR A 1 217 ? 7.049 14.750 -2.395 1.00 85.94 217 THR A N 1
ATOM 1758 C CA . THR A 1 217 ? 7.205 13.718 -3.438 1.00 85.94 217 THR A CA 1
ATOM 1759 C C . THR A 1 217 ? 7.237 12.326 -2.803 1.00 85.94 217 THR A C 1
ATOM 1761 O O . THR A 1 217 ? 8.043 12.063 -1.913 1.00 85.94 217 THR A O 1
ATOM 1764 N N . ASN A 1 218 ? 6.384 11.410 -3.267 1.00 89.25 218 ASN A N 1
ATOM 1765 C CA . ASN A 1 218 ? 6.344 10.048 -2.741 1.00 89.25 218 ASN A CA 1
ATOM 1766 C C . ASN A 1 218 ? 7.235 9.093 -3.532 1.00 89.25 218 ASN A C 1
ATOM 1768 O O . ASN A 1 218 ? 7.870 8.233 -2.927 1.00 89.25 218 ASN A O 1
ATOM 1772 N N . PHE A 1 219 ? 7.298 9.237 -4.857 1.00 92.38 219 PHE A N 1
ATOM 1773 C CA . PHE A 1 219 ? 8.124 8.392 -5.719 1.00 92.38 219 PHE A CA 1
ATOM 1774 C C . PHE A 1 219 ? 8.392 9.043 -7.084 1.00 92.38 219 PHE A C 1
ATOM 1776 O O . PHE A 1 219 ? 7.741 10.015 -7.475 1.00 92.38 219 PHE A O 1
ATOM 1783 N N . ILE A 1 220 ? 9.360 8.493 -7.818 1.00 93.06 220 ILE A N 1
ATOM 1784 C CA . ILE A 1 220 ? 9.755 8.941 -9.159 1.00 93.06 220 ILE A CA 1
ATOM 1785 C C . ILE A 1 220 ? 9.689 7.762 -10.134 1.00 93.06 220 ILE A C 1
ATOM 1787 O O . ILE A 1 220 ? 10.074 6.641 -9.803 1.00 93.06 220 ILE A O 1
ATOM 1791 N N . ILE A 1 221 ? 9.247 8.027 -11.359 1.00 95.12 221 ILE A N 1
ATOM 1792 C CA . ILE A 1 221 ? 9.442 7.143 -12.508 1.00 95.12 221 ILE A CA 1
ATOM 1793 C C . ILE A 1 221 ? 10.208 7.927 -13.562 1.00 95.12 221 ILE A C 1
ATOM 1795 O O . ILE A 1 221 ? 9.804 9.028 -13.942 1.00 95.12 221 ILE A O 1
ATOM 1799 N N . GLU A 1 222 ? 11.311 7.370 -14.040 1.00 94.25 222 GLU A N 1
ATOM 1800 C CA . GLU A 1 222 ? 12.154 8.026 -15.025 1.00 94.25 222 GLU A CA 1
ATOM 1801 C C . GLU A 1 222 ? 12.500 7.126 -16.201 1.00 94.25 222 GLU A C 1
ATOM 1803 O O . GLU A 1 222 ? 12.726 5.924 -16.059 1.00 94.25 222 GLU A O 1
ATOM 1808 N N . VAL A 1 223 ? 12.557 7.740 -17.377 1.00 95.31 223 VAL A N 1
ATOM 1809 C CA . VAL A 1 223 ? 13.006 7.100 -18.606 1.00 95.31 223 VAL A CA 1
ATOM 1810 C C . VAL A 1 223 ? 14.291 7.782 -19.057 1.00 95.31 223 VAL A C 1
ATOM 1812 O O . VAL A 1 223 ? 14.363 9.005 -19.156 1.00 95.31 223 VAL A O 1
ATOM 1815 N N . ILE A 1 224 ? 15.320 6.978 -19.319 1.00 95.06 224 ILE A N 1
ATOM 1816 C CA . ILE A 1 224 ? 16.665 7.446 -19.647 1.00 95.06 224 ILE A CA 1
ATOM 1817 C C . ILE A 1 224 ? 17.065 6.871 -21.002 1.00 95.06 224 ILE A C 1
ATOM 1819 O O . ILE A 1 224 ? 17.248 5.662 -21.154 1.00 95.06 224 ILE A O 1
ATOM 1823 N N . ARG A 1 225 ? 17.243 7.741 -21.998 1.00 94.88 225 ARG A N 1
ATOM 1824 C CA . ARG A 1 225 ? 17.758 7.329 -23.305 1.00 94.88 225 ARG A CA 1
ATOM 1825 C C . ARG A 1 225 ? 19.281 7.182 -23.256 1.00 94.88 225 ARG A C 1
ATOM 1827 O O . ARG A 1 225 ? 20.005 8.159 -23.090 1.00 94.88 225 ARG A O 1
ATOM 1834 N N . SER A 1 226 ? 19.767 5.962 -23.442 1.00 95.69 226 SER A N 1
ATOM 1835 C CA . SER A 1 226 ? 21.185 5.634 -23.558 1.00 95.69 226 SER A CA 1
ATOM 1836 C C . SER A 1 226 ? 21.744 6.075 -24.910 1.00 95.69 226 SER A C 1
ATOM 1838 O O . SER A 1 226 ? 21.184 5.765 -25.966 1.00 95.69 226 SER A O 1
ATOM 1840 N N . ALA A 1 227 ? 22.901 6.737 -24.886 1.00 94.00 227 ALA A N 1
ATOM 1841 C CA . ALA A 1 227 ? 23.643 7.097 -26.094 1.00 94.00 227 ALA A CA 1
ATOM 1842 C C . ALA A 1 227 ? 24.221 5.870 -26.826 1.00 94.00 227 ALA A C 1
ATOM 1844 O O . ALA A 1 227 ? 24.389 5.906 -28.043 1.00 94.00 227 ALA A O 1
ATOM 1845 N N . SER A 1 228 ? 24.479 4.778 -26.098 1.00 94.25 228 SER A N 1
ATOM 1846 C CA . SER A 1 228 ? 25.078 3.548 -26.627 1.00 94.25 228 SER A CA 1
ATOM 1847 C C . SER A 1 228 ? 24.095 2.371 -26.578 1.00 94.25 228 SER A C 1
ATOM 1849 O O . SER A 1 228 ? 23.277 2.314 -25.653 1.00 94.25 228 SER A O 1
ATOM 1851 N N . PRO A 1 229 ? 24.199 1.399 -27.505 1.00 93.38 229 PRO A N 1
ATOM 1852 C CA . PRO A 1 229 ? 23.389 0.185 -27.470 1.00 93.38 229 PRO A CA 1
ATOM 1853 C C . PRO A 1 229 ? 23.516 -0.570 -26.146 1.00 93.38 229 PRO A C 1
ATOM 1855 O O . PRO A 1 229 ? 24.620 -0.779 -25.636 1.00 93.38 229 PRO A O 1
ATOM 1858 N N . LEU A 1 230 ? 22.378 -1.007 -25.607 1.00 93.19 230 LEU A N 1
ATOM 1859 C CA . LEU A 1 230 ? 22.319 -1.812 -24.391 1.00 93.19 230 LEU A CA 1
ATOM 1860 C C . LEU A 1 230 ? 22.439 -3.302 -24.727 1.00 93.19 230 LEU A C 1
ATOM 1862 O O . LEU A 1 230 ? 21.948 -3.779 -25.752 1.00 93.19 230 LEU A O 1
ATOM 1866 N N . LYS A 1 231 ? 23.092 -4.069 -23.850 1.00 91.00 231 LYS A N 1
ATOM 1867 C CA . LYS A 1 231 ? 23.212 -5.521 -24.021 1.00 91.00 231 LYS A CA 1
ATOM 1868 C C . LYS A 1 231 ? 21.924 -6.202 -23.567 1.00 91.00 231 LYS A C 1
ATOM 1870 O O . LYS A 1 231 ? 21.597 -6.166 -22.389 1.00 91.00 231 LYS A O 1
ATOM 1875 N N . GLY A 1 232 ? 21.236 -6.869 -24.490 1.00 86.88 232 GLY A N 1
ATOM 1876 C CA . GLY A 1 232 ? 20.102 -7.742 -24.168 1.00 86.88 232 GLY A CA 1
ATOM 1877 C C . GLY A 1 232 ? 18.751 -7.045 -23.984 1.00 86.88 232 GLY A C 1
ATOM 1878 O O . GLY A 1 232 ? 17.764 -7.747 -23.789 1.00 86.88 232 GLY A O 1
ATOM 1879 N N . GLY A 1 233 ? 18.681 -5.714 -24.095 1.00 93.75 233 GLY A N 1
ATOM 1880 C CA . GLY A 1 233 ? 17.437 -4.942 -24.053 1.00 93.75 233 GLY A CA 1
ATOM 1881 C C . GLY A 1 233 ? 17.488 -3.760 -23.083 1.00 93.75 233 GLY A C 1
ATOM 1882 O O . GLY A 1 233 ? 18.571 -3.314 -22.703 1.00 93.75 233 GLY A O 1
ATOM 1883 N N . ALA A 1 234 ? 16.319 -3.255 -22.686 1.00 96.38 234 ALA A N 1
ATOM 1884 C CA . ALA A 1 234 ? 16.215 -2.158 -21.725 1.00 96.38 234 ALA A CA 1
ATOM 1885 C C . ALA A 1 234 ? 16.641 -2.611 -20.323 1.00 96.38 234 ALA A C 1
ATOM 1887 O O . ALA A 1 234 ? 16.314 -3.718 -19.897 1.00 96.38 234 ALA A O 1
ATOM 1888 N N . LEU A 1 235 ? 17.317 -1.742 -19.578 1.00 97.25 235 LEU A N 1
ATOM 1889 C CA . LEU A 1 235 ? 17.629 -1.966 -18.169 1.00 97.25 235 LEU A CA 1
ATOM 1890 C C . LEU A 1 235 ? 16.569 -1.277 -17.312 1.00 97.25 235 LEU A C 1
ATOM 1892 O O . LEU A 1 235 ? 16.413 -0.060 -17.384 1.00 97.25 235 LEU A O 1
ATOM 1896 N N . VAL A 1 236 ? 15.873 -2.044 -16.477 1.00 97.44 236 VAL A N 1
ATOM 1897 C CA . VAL A 1 236 ? 14.911 -1.511 -15.510 1.00 97.44 236 VAL A CA 1
ATOM 1898 C C . VAL A 1 236 ? 15.459 -1.696 -14.108 1.00 97.44 236 VAL A C 1
ATOM 1900 O O . VAL A 1 236 ? 15.934 -2.781 -13.767 1.00 97.44 236 VAL A O 1
ATOM 1903 N N . GLN A 1 237 ? 15.401 -0.644 -13.298 1.00 97.12 237 GLN A N 1
ATOM 1904 C CA . GLN A 1 237 ? 15.914 -0.643 -11.933 1.00 97.12 237 GLN A CA 1
ATOM 1905 C C . GLN A 1 237 ? 14.941 0.060 -10.996 1.00 97.12 237 GLN A C 1
ATOM 1907 O O . GLN A 1 237 ? 14.365 1.083 -11.351 1.00 97.12 237 GLN A O 1
ATOM 1912 N N . ILE A 1 238 ? 14.787 -0.471 -9.791 1.00 96.56 238 ILE A N 1
ATOM 1913 C CA . ILE A 1 238 ? 14.081 0.162 -8.691 1.00 96.56 238 ILE A CA 1
ATOM 1914 C C . ILE A 1 238 ? 15.008 0.261 -7.486 1.00 96.56 238 ILE A C 1
ATOM 1916 O O . ILE A 1 238 ? 15.624 -0.719 -7.069 1.00 96.56 238 ILE A O 1
ATOM 1920 N N . ALA A 1 239 ? 15.108 1.458 -6.927 1.00 92.75 239 ALA A N 1
ATOM 1921 C CA . ALA A 1 239 ? 15.910 1.716 -5.743 1.00 92.75 239 ALA A CA 1
ATOM 1922 C C . ALA A 1 239 ? 15.347 2.903 -4.962 1.00 92.75 239 ALA A C 1
ATOM 1924 O O . ALA A 1 239 ? 14.642 3.748 -5.512 1.00 92.75 239 ALA A O 1
ATOM 1925 N N . LYS A 1 240 ? 15.708 3.000 -3.683 1.00 87.88 240 LYS A N 1
ATOM 1926 C CA . LYS A 1 240 ? 15.563 4.227 -2.899 1.00 87.88 240 LYS A CA 1
ATOM 1927 C C . LYS A 1 240 ? 16.955 4.687 -2.460 1.00 87.88 240 LYS A C 1
ATOM 1929 O O . LYS A 1 240 ? 17.608 3.949 -1.721 1.00 87.88 240 LYS A O 1
ATOM 1934 N N . PRO A 1 241 ? 17.433 5.858 -2.911 1.00 78.75 241 PRO A N 1
ATOM 1935 C CA . PRO A 1 241 ? 18.672 6.427 -2.396 1.00 78.75 241 PRO A CA 1
ATOM 1936 C C . PRO A 1 241 ? 18.512 6.800 -0.913 1.00 78.75 241 PRO A C 1
ATOM 1938 O O . PRO A 1 241 ? 17.399 7.058 -0.455 1.00 78.75 241 PRO A O 1
ATOM 1941 N N . ALA A 1 242 ? 19.621 6.833 -0.165 1.00 73.88 242 ALA A N 1
ATOM 1942 C CA . ALA A 1 242 ? 19.614 7.141 1.272 1.00 73.88 242 ALA A CA 1
ATOM 1943 C C . ALA A 1 242 ? 18.947 8.495 1.576 1.00 73.88 242 ALA A C 1
ATOM 1945 O O . ALA A 1 242 ? 18.163 8.606 2.515 1.00 73.88 242 ALA A O 1
ATOM 1946 N N . GLU A 1 243 ? 19.202 9.486 0.722 1.00 67.31 243 GLU A N 1
ATOM 1947 C CA . GLU A 1 243 ? 18.529 10.781 0.718 1.00 67.31 243 GLU A CA 1
ATOM 1948 C C . GLU A 1 243 ? 17.690 10.896 -0.558 1.00 67.31 243 GLU A C 1
ATOM 1950 O O . GLU A 1 243 ? 18.167 11.308 -1.616 1.00 67.31 243 GLU A O 1
ATOM 1955 N N . GLY A 1 244 ? 16.435 10.455 -0.484 1.00 79.81 244 GLY A N 1
ATOM 1956 C CA . GLY A 1 244 ? 15.478 10.616 -1.569 1.00 79.81 244 GLY A CA 1
ATOM 1957 C C . GLY A 1 244 ? 14.311 9.641 -1.505 1.00 79.81 244 GLY A C 1
ATOM 1958 O O . GLY A 1 244 ? 14.013 9.025 -0.478 1.00 79.81 244 GLY A O 1
ATOM 1959 N N . VAL A 1 245 ? 13.625 9.529 -2.636 1.00 87.88 245 VAL A N 1
ATOM 1960 C CA . VAL A 1 245 ? 12.376 8.778 -2.774 1.00 87.88 245 VAL A CA 1
ATOM 1961 C C . VAL A 1 245 ? 12.586 7.526 -3.626 1.00 87.88 245 VAL A C 1
ATOM 1963 O O . VAL A 1 245 ? 13.483 7.509 -4.478 1.00 87.88 245 VAL A O 1
ATOM 1966 N N . PRO A 1 246 ? 11.774 6.473 -3.431 1.00 92.31 246 PRO A N 1
ATOM 1967 C CA . PRO A 1 246 ? 11.741 5.329 -4.334 1.00 92.31 246 PRO A CA 1
ATOM 1968 C C . PRO A 1 246 ? 11.652 5.774 -5.795 1.00 92.31 246 PRO A C 1
ATOM 1970 O O . PRO A 1 246 ? 10.793 6.578 -6.160 1.00 92.31 246 PRO A O 1
ATOM 1973 N N . THR A 1 247 ? 12.557 5.267 -6.622 1.00 94.31 247 THR A N 1
ATOM 1974 C CA . THR A 1 247 ? 12.679 5.633 -8.030 1.00 94.31 247 THR A CA 1
ATOM 1975 C C . THR A 1 247 ? 12.696 4.375 -8.885 1.00 94.31 247 THR A C 1
ATOM 1977 O O . THR A 1 247 ? 13.482 3.463 -8.628 1.00 94.31 247 THR A O 1
ATOM 1980 N N . LEU A 1 248 ? 11.825 4.334 -9.894 1.00 97.38 248 LEU A N 1
ATOM 1981 C CA . LEU A 1 248 ? 11.840 3.347 -10.970 1.00 97.38 248 LEU A CA 1
ATOM 1982 C C . LEU A 1 248 ? 12.488 3.976 -12.206 1.00 97.38 248 LEU A C 1
ATOM 1984 O O . LEU A 1 248 ? 11.909 4.875 -12.813 1.00 97.38 248 LEU A O 1
ATOM 1988 N N . SER A 1 249 ? 13.659 3.485 -12.594 1.00 96.94 249 SER A N 1
ATOM 1989 C CA . SER A 1 249 ? 14.417 3.966 -13.749 1.00 96.94 249 SER A CA 1
ATOM 1990 C C . SER A 1 249 ? 14.357 2.950 -14.887 1.00 96.94 249 SER A C 1
ATOM 1992 O O . SER A 1 249 ? 14.634 1.765 -14.695 1.00 96.94 249 SER A O 1
ATOM 1994 N N . ILE A 1 250 ? 14.020 3.414 -16.090 1.00 97.75 250 ILE A N 1
ATOM 1995 C CA . ILE A 1 250 ? 13.958 2.614 -17.317 1.00 97.75 250 ILE A CA 1
ATOM 1996 C C . ILE A 1 250 ? 14.975 3.183 -18.303 1.00 97.75 250 ILE A C 1
ATOM 1998 O O . ILE A 1 250 ? 14.742 4.211 -18.937 1.00 97.75 250 ILE A O 1
ATOM 2002 N N . THR A 1 251 ? 16.115 2.512 -18.440 1.00 97.62 251 THR A N 1
ATOM 2003 C CA . THR A 1 251 ? 17.158 2.893 -19.395 1.00 97.62 251 THR A CA 1
ATOM 2004 C C . THR A 1 251 ? 16.978 2.122 -20.696 1.00 97.62 251 THR A C 1
ATOM 2006 O O . THR A 1 251 ? 16.921 0.892 -20.688 1.00 97.62 251 THR A O 1
ATOM 2009 N N . TYR A 1 252 ? 16.909 2.832 -21.818 1.00 96.81 252 TYR A N 1
ATOM 2010 C CA . TYR A 1 252 ? 16.639 2.256 -23.137 1.00 96.81 252 TYR A CA 1
ATOM 2011 C C . TYR A 1 252 ? 17.505 2.917 -24.218 1.00 96.81 252 TYR A C 1
ATOM 2013 O O . TYR A 1 252 ? 17.900 4.069 -24.075 1.00 96.81 252 TYR A O 1
ATOM 2021 N N . HIS A 1 253 ? 17.803 2.225 -25.314 1.00 95.31 253 HIS A N 1
ATOM 2022 C CA . HIS A 1 253 ? 18.495 2.785 -26.480 1.00 95.31 253 HIS A CA 1
ATOM 2023 C C . HIS A 1 253 ? 17.554 2.957 -27.680 1.00 95.31 253 HIS A C 1
ATOM 2025 O O . HIS A 1 253 ? 17.576 3.998 -28.344 1.00 95.31 253 HIS A O 1
ATOM 2031 N N . THR A 1 254 ? 16.696 1.963 -27.939 1.00 93.50 254 THR A N 1
ATOM 2032 C CA . THR A 1 254 ? 15.739 1.965 -29.061 1.00 93.50 254 THR A CA 1
ATOM 2033 C C . THR A 1 254 ? 14.278 2.043 -28.589 1.00 93.50 254 THR A C 1
ATOM 2035 O O . THR A 1 254 ? 13.945 1.510 -27.530 1.00 93.50 254 THR A O 1
ATOM 2038 N N . PRO A 1 255 ? 13.353 2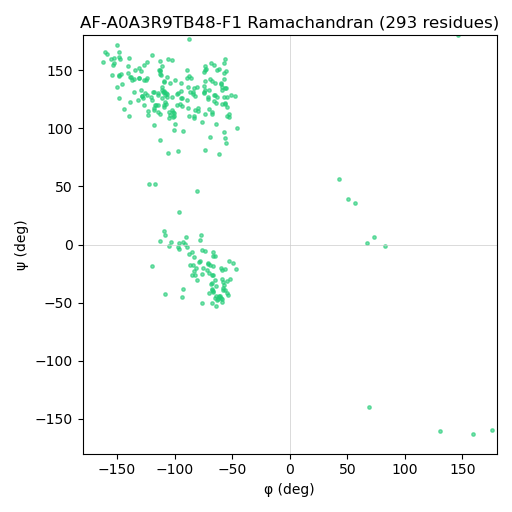.656 -29.356 1.00 92.44 255 PRO A N 1
ATOM 2039 C CA . PRO A 1 255 ? 11.928 2.711 -28.991 1.00 92.44 255 PRO A CA 1
ATOM 2040 C C . PRO A 1 255 ? 11.287 1.340 -28.709 1.00 92.44 255 PRO A C 1
ATOM 2042 O O . PRO A 1 255 ? 10.386 1.212 -27.875 1.00 92.44 255 PRO A O 1
ATOM 2045 N N . GLN A 1 256 ? 11.762 0.297 -29.393 1.00 92.25 256 GLN A N 1
ATOM 2046 C CA . GLN A 1 256 ? 11.317 -1.082 -29.212 1.00 92.25 256 GLN A CA 1
ATOM 2047 C C . GLN A 1 256 ? 11.702 -1.624 -27.831 1.00 92.25 256 GLN A C 1
ATOM 2049 O O . GLN A 1 256 ? 10.887 -2.287 -27.194 1.00 92.25 256 GLN A O 1
ATOM 2054 N N . GLU A 1 257 ? 12.903 -1.304 -27.339 1.00 95.00 257 GLU A N 1
ATOM 2055 C CA . GLU A 1 257 ? 13.335 -1.658 -25.982 1.00 95.00 257 GLU A CA 1
ATOM 2056 C C . GLU A 1 257 ? 12.443 -1.009 -24.925 1.00 95.00 257 GLU A C 1
ATOM 2058 O O . GLU A 1 257 ? 12.002 -1.693 -24.005 1.00 95.00 257 GLU A O 1
ATOM 2063 N N . LEU A 1 258 ? 12.115 0.279 -25.085 1.00 95.62 258 LEU A N 1
ATOM 2064 C CA . LEU A 1 258 ? 11.208 0.972 -24.167 1.00 95.62 258 LEU A CA 1
ATOM 2065 C C . LEU A 1 258 ? 9.818 0.326 -24.163 1.00 95.62 258 LEU A C 1
ATOM 2067 O O . LEU A 1 258 ? 9.256 0.052 -23.105 1.00 95.62 258 LEU A O 1
ATOM 2071 N N . THR A 1 259 ? 9.279 0.024 -25.344 1.00 94.12 259 THR A N 1
ATOM 2072 C CA . THR A 1 259 ? 7.966 -0.623 -25.473 1.00 94.12 259 THR A CA 1
ATOM 2073 C C . THR A 1 259 ? 7.946 -1.996 -24.797 1.00 94.12 259 THR A C 1
ATOM 2075 O O . THR A 1 259 ? 6.998 -2.318 -24.076 1.00 94.12 259 THR A O 1
ATOM 2078 N N . ALA A 1 260 ? 8.991 -2.803 -24.998 1.00 93.06 260 ALA A N 1
ATOM 2079 C CA . ALA A 1 260 ? 9.116 -4.119 -24.381 1.00 93.06 260 ALA A CA 1
ATOM 2080 C C . ALA A 1 260 ? 9.301 -4.033 -22.856 1.00 93.06 260 ALA A C 1
ATOM 2082 O O . ALA A 1 260 ? 8.695 -4.819 -22.127 1.00 93.06 260 ALA A O 1
ATOM 2083 N N . ALA A 1 261 ? 10.056 -3.043 -22.365 1.00 96.12 261 ALA A N 1
ATOM 2084 C CA . ALA A 1 261 ? 10.203 -2.775 -20.936 1.00 96.12 261 ALA A CA 1
ATOM 2085 C C . ALA A 1 261 ? 8.853 -2.476 -20.279 1.00 96.12 261 ALA A C 1
ATOM 2087 O O . ALA A 1 261 ? 8.494 -3.111 -19.287 1.00 96.12 261 ALA A O 1
ATOM 2088 N N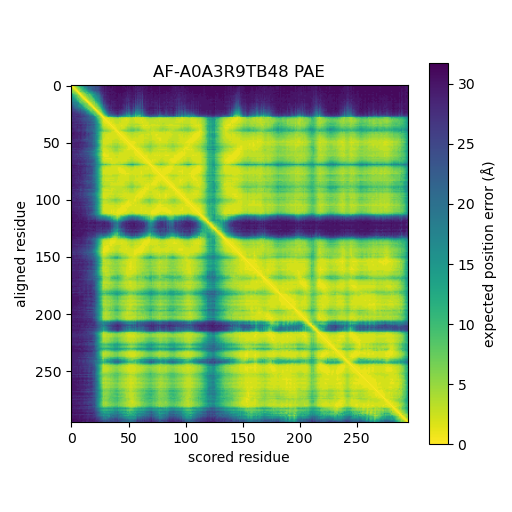 . ILE A 1 262 ? 8.064 -1.571 -20.875 1.00 95.62 262 ILE A N 1
ATOM 2089 C CA . ILE A 1 262 ? 6.721 -1.262 -20.374 1.00 95.62 262 ILE A CA 1
ATOM 2090 C C . ILE A 1 262 ? 5.828 -2.495 -20.435 1.00 95.62 262 ILE A C 1
ATOM 2092 O O . ILE A 1 262 ? 5.196 -2.805 -19.434 1.00 95.62 262 ILE A O 1
ATOM 2096 N N . ASN A 1 263 ? 5.806 -3.232 -21.555 1.00 93.69 263 ASN A N 1
ATOM 2097 C CA . ASN A 1 263 ? 5.040 -4.479 -21.671 1.00 93.69 263 ASN A CA 1
ATOM 2098 C C . ASN A 1 263 ? 5.373 -5.466 -20.549 1.00 93.69 263 ASN A C 1
ATOM 2100 O O . ASN A 1 263 ? 4.464 -6.073 -19.989 1.00 93.69 263 ASN A O 1
ATOM 2104 N N . GLY A 1 264 ? 6.660 -5.616 -20.232 1.00 93.31 264 GLY A N 1
ATOM 2105 C CA . GLY A 1 264 ? 7.116 -6.455 -19.135 1.00 93.31 264 GLY A CA 1
ATOM 2106 C C . GLY A 1 264 ? 6.609 -5.948 -17.793 1.00 93.31 264 GLY A C 1
ATOM 2107 O O . GLY A 1 264 ? 6.044 -6.735 -17.050 1.00 93.31 264 GLY A O 1
ATOM 2108 N N . LEU A 1 265 ? 6.740 -4.647 -17.512 1.00 94.88 265 LEU A N 1
ATOM 2109 C CA . LEU A 1 265 ? 6.331 -4.028 -16.244 1.00 94.88 265 LEU A CA 1
ATOM 2110 C C . LEU A 1 265 ? 4.822 -4.070 -15.986 1.00 94.88 265 LEU A C 1
ATOM 2112 O O . LEU A 1 265 ? 4.400 -4.146 -14.836 1.00 94.88 265 LEU A O 1
ATOM 2116 N N . ILE A 1 266 ? 4.005 -4.041 -17.037 1.00 92.75 266 ILE A N 1
ATOM 2117 C CA . ILE A 1 266 ? 2.545 -4.155 -16.915 1.00 92.75 266 ILE A CA 1
ATOM 2118 C C . ILE A 1 266 ? 2.049 -5.607 -17.012 1.00 92.75 266 ILE A C 1
ATOM 2120 O O . ILE A 1 266 ? 0.843 -5.848 -16.992 1.00 92.75 266 ILE A O 1
ATOM 2124 N N . ASN A 1 267 ? 2.948 -6.584 -17.173 1.00 91.06 267 ASN A N 1
ATOM 2125 C CA . ASN A 1 267 ? 2.615 -8.003 -17.223 1.00 91.06 267 ASN A CA 1
ATOM 2126 C C . ASN A 1 267 ? 2.887 -8.647 -15.851 1.00 91.06 267 ASN A C 1
ATOM 2128 O O . ASN A 1 267 ? 4.043 -8.947 -15.544 1.00 91.06 267 ASN A O 1
ATOM 2132 N N . PRO A 1 268 ? 1.846 -8.934 -15.043 1.00 86.12 268 PRO A N 1
ATOM 2133 C CA . PRO A 1 268 ? 2.031 -9.458 -13.692 1.00 86.12 268 PRO A CA 1
ATOM 2134 C C . PRO A 1 268 ? 2.821 -10.770 -13.659 1.00 86.12 268 PRO A C 1
ATOM 2136 O O . PRO A 1 268 ? 3.659 -10.959 -12.784 1.00 86.12 268 PRO A O 1
ATOM 2139 N N . THR A 1 269 ? 2.608 -11.658 -14.635 1.00 88.50 269 THR A N 1
ATOM 2140 C CA . THR A 1 269 ? 3.299 -12.954 -14.713 1.00 88.50 269 THR A CA 1
ATOM 2141 C C . THR A 1 269 ? 4.790 -12.797 -14.993 1.00 88.50 269 THR A C 1
ATOM 2143 O O . THR A 1 269 ? 5.587 -13.604 -14.519 1.00 88.50 269 THR A O 1
ATOM 2146 N N . TYR A 1 270 ? 5.173 -11.774 -15.761 1.00 91.31 270 TYR A N 1
ATOM 2147 C CA . TYR A 1 270 ? 6.577 -11.476 -16.030 1.00 91.31 270 TYR A CA 1
ATOM 2148 C C . TYR A 1 270 ? 7.232 -10.814 -14.814 1.00 91.31 270 TYR A C 1
ATOM 2150 O O . TYR A 1 270 ? 8.255 -11.289 -14.332 1.00 91.31 270 TYR A O 1
ATOM 2158 N N . VAL A 1 271 ? 6.600 -9.770 -14.267 1.00 90.19 271 VAL A N 1
ATOM 2159 C CA . VAL A 1 271 ? 7.109 -9.021 -13.106 1.00 90.19 271 VAL A CA 1
ATOM 2160 C C . VAL A 1 271 ? 7.314 -9.916 -11.886 1.00 90.19 271 VAL A C 1
ATOM 2162 O O . VAL A 1 271 ? 8.331 -9.792 -11.212 1.00 90.19 271 VAL A O 1
ATOM 2165 N N . GLN A 1 272 ? 6.414 -10.872 -11.634 1.00 89.75 272 GLN A N 1
ATOM 2166 C CA . GLN A 1 272 ? 6.528 -11.808 -10.507 1.00 89.75 272 GLN A CA 1
ATOM 2167 C C . GLN A 1 272 ? 7.799 -12.674 -10.528 1.00 89.75 272 GLN A C 1
ATOM 2169 O O . GLN A 1 272 ? 8.199 -13.177 -9.481 1.00 89.75 272 GLN A O 1
ATOM 2174 N N . GLN A 1 273 ? 8.451 -12.833 -11.684 1.00 91.25 273 GLN A N 1
ATOM 2175 C CA . GLN A 1 273 ? 9.699 -13.594 -11.818 1.00 91.25 273 GLN A CA 1
ATOM 2176 C C . GLN A 1 273 ? 10.940 -12.765 -11.443 1.00 91.25 273 GLN A C 1
ATOM 2178 O O . GLN A 1 273 ? 12.032 -13.314 -11.312 1.00 91.25 273 GLN A O 1
ATOM 2183 N N . LEU A 1 274 ? 10.793 -11.446 -11.273 1.00 93.69 274 LEU A N 1
ATOM 2184 C CA . LEU A 1 274 ? 11.894 -10.507 -11.070 1.00 93.69 274 LEU A CA 1
ATOM 2185 C C . LEU A 1 274 ? 12.100 -10.211 -9.579 1.00 93.69 274 LEU A C 1
ATOM 2187 O O . LEU A 1 274 ? 11.678 -9.175 -9.061 1.00 93.69 274 LEU A O 1
ATOM 2191 N N . ASP A 1 275 ? 12.781 -11.121 -8.883 1.00 93.06 275 ASP A N 1
ATOM 2192 C CA . ASP A 1 275 ? 13.066 -11.001 -7.442 1.00 93.06 275 ASP A CA 1
ATOM 2193 C C . ASP A 1 275 ? 14.198 -10.013 -7.096 1.00 93.06 275 ASP A C 1
ATOM 2195 O O . ASP A 1 275 ? 14.645 -9.921 -5.957 1.00 93.06 275 ASP A O 1
ATOM 2199 N N . THR A 1 276 ? 14.685 -9.265 -8.081 1.00 94.19 276 THR A N 1
ATOM 2200 C CA . THR A 1 276 ? 15.802 -8.331 -7.949 1.00 94.19 276 THR A CA 1
ATOM 2201 C C . THR A 1 276 ? 15.337 -6.888 -8.111 1.00 94.19 276 THR A C 1
ATOM 2203 O O . THR A 1 276 ? 14.321 -6.601 -8.746 1.00 94.19 276 THR A O 1
ATOM 2206 N N . GLY A 1 277 ? 16.116 -5.946 -7.574 1.00 94.44 277 GLY A N 1
ATOM 2207 C CA . GLY A 1 277 ? 15.912 -4.511 -7.804 1.00 94.44 277 GLY A CA 1
ATOM 2208 C C . GLY A 1 277 ? 16.319 -4.041 -9.200 1.00 94.44 277 GLY A C 1
ATOM 2209 O O . GLY A 1 277 ? 16.098 -2.890 -9.545 1.00 94.44 277 GLY A O 1
ATOM 2210 N N . SER A 1 278 ? 16.917 -4.901 -10.028 1.00 95.94 278 SER A N 1
ATOM 2211 C CA . SER A 1 278 ? 17.233 -4.573 -11.420 1.00 95.94 278 SER A CA 1
ATOM 2212 C C . SER A 1 278 ? 17.167 -5.792 -12.326 1.00 95.94 278 SER A C 1
ATOM 2214 O O . SER A 1 278 ? 17.515 -6.896 -11.902 1.00 95.94 278 SER A O 1
ATOM 2216 N N . ALA A 1 279 ? 16.732 -5.593 -13.568 1.00 96.50 279 ALA A N 1
ATOM 2217 C CA . ALA A 1 279 ? 16.677 -6.637 -14.582 1.00 96.50 279 ALA A CA 1
ATOM 2218 C C . ALA A 1 279 ? 16.786 -6.057 -15.999 1.00 96.50 279 ALA A C 1
ATOM 2220 O O . ALA A 1 279 ? 16.434 -4.902 -16.250 1.00 96.50 279 ALA A O 1
ATOM 2221 N N . ILE A 1 280 ? 17.260 -6.888 -16.928 1.00 95.62 280 ILE A N 1
ATOM 2222 C CA . ILE A 1 280 ? 17.279 -6.581 -18.361 1.00 95.62 280 ILE A CA 1
ATOM 2223 C C . ILE A 1 280 ? 16.002 -7.144 -18.981 1.00 95.62 280 ILE A C 1
ATOM 2225 O O . ILE A 1 280 ? 15.712 -8.329 -18.830 1.00 95.62 280 ILE A O 1
ATOM 2229 N N . PHE A 1 281 ? 15.260 -6.294 -19.682 1.00 95.50 281 PHE A N 1
ATOM 2230 C CA . PHE A 1 281 ? 14.003 -6.615 -20.343 1.00 95.50 281 PHE A CA 1
ATOM 2231 C C . PHE A 1 281 ? 14.271 -6.834 -21.837 1.00 95.50 281 PHE A C 1
ATOM 2233 O O . PHE A 1 281 ? 14.575 -5.865 -22.544 1.00 95.50 281 PHE A O 1
ATOM 2240 N N . PRO A 1 282 ? 14.164 -8.080 -22.344 1.00 92.88 282 PRO A N 1
ATOM 2241 C CA . PRO A 1 282 ? 14.378 -8.369 -23.755 1.00 92.88 282 PRO A CA 1
ATOM 2242 C C . PRO A 1 282 ? 13.381 -7.647 -24.659 1.00 92.88 282 PRO A C 1
ATOM 2244 O O . PRO A 1 282 ? 12.223 -7.444 -24.304 1.00 92.88 282 PRO A O 1
ATOM 2247 N N . THR A 1 283 ? 13.794 -7.347 -25.888 1.00 88.94 283 THR A N 1
ATOM 2248 C CA . THR A 1 283 ? 12.947 -6.689 -26.901 1.00 88.94 283 THR A CA 1
ATOM 2249 C C . THR A 1 283 ? 11.776 -7.548 -27.391 1.00 88.94 283 THR A C 1
ATOM 2251 O O . THR A 1 283 ? 10.896 -7.053 -28.089 1.00 88.94 283 THR A O 1
ATOM 2254 N N . THR A 1 284 ? 11.746 -8.832 -27.030 1.00 86.12 284 THR A N 1
ATOM 2255 C CA . THR A 1 284 ? 10.741 -9.814 -27.460 1.00 86.12 284 THR A CA 1
ATOM 2256 C C . THR A 1 284 ? 9.516 -9.889 -26.545 1.00 86.12 284 THR A C 1
ATOM 2258 O O . THR A 1 284 ? 8.589 -10.651 -26.832 1.00 86.12 284 THR A O 1
ATOM 2261 N N . ILE A 1 285 ? 9.473 -9.115 -25.452 1.00 85.44 285 ILE A N 1
ATOM 2262 C CA . ILE A 1 285 ? 8.334 -9.128 -24.527 1.00 85.44 285 ILE A CA 1
ATOM 2263 C C . ILE A 1 285 ? 7.093 -8.544 -25.217 1.00 85.44 285 ILE A C 1
ATOM 2265 O O . ILE A 1 285 ? 6.993 -7.346 -25.504 1.00 85.44 285 ILE A O 1
ATOM 2269 N N . SER A 1 286 ? 6.115 -9.415 -25.451 1.00 79.25 286 SER A N 1
ATOM 2270 C CA . SER A 1 286 ? 4.833 -9.054 -26.056 1.00 79.25 286 SER A CA 1
ATOM 2271 C C . SER A 1 286 ? 3.933 -8.295 -25.080 1.00 79.25 286 SER A C 1
ATOM 2273 O O . SER A 1 286 ? 4.017 -8.473 -23.864 1.00 79.25 286 SER A O 1
ATOM 2275 N N . ALA A 1 287 ? 3.031 -7.468 -25.615 1.00 76.94 287 ALA A N 1
ATOM 2276 C CA . ALA A 1 287 ? 2.003 -6.807 -24.815 1.00 76.94 287 ALA A CA 1
ATOM 2277 C C . ALA A 1 287 ? 1.109 -7.849 -24.115 1.00 76.94 287 ALA A C 1
ATOM 2279 O O . ALA A 1 287 ? 0.743 -8.846 -24.751 1.00 76.94 287 ALA A O 1
ATOM 2280 N N . PRO A 1 288 ? 0.726 -7.634 -22.841 1.00 77.00 288 PRO A N 1
ATOM 2281 C CA . PRO A 1 288 ? -0.144 -8.569 -22.143 1.00 77.00 288 PRO A CA 1
ATOM 2282 C C . PRO A 1 288 ? -1.516 -8.643 -22.820 1.00 77.00 288 PRO A C 1
ATOM 2284 O O . PRO A 1 288 ? -1.991 -7.660 -23.390 1.00 77.00 288 PRO A O 1
ATOM 2287 N N . ALA A 1 289 ? -2.167 -9.806 -22.731 1.00 75.56 289 ALA A N 1
ATOM 2288 C CA . ALA A 1 289 ? -3.406 -10.098 -23.456 1.00 75.56 289 ALA A CA 1
ATOM 2289 C C . ALA A 1 289 ? -4.541 -9.095 -23.173 1.00 75.56 289 ALA A C 1
ATOM 2291 O O . ALA A 1 289 ? -5.294 -8.753 -24.077 1.00 75.56 289 ALA A O 1
ATOM 2292 N N . TRP A 1 290 ? -4.634 -8.575 -21.945 1.00 71.50 290 TRP A N 1
ATOM 2293 C CA . TRP A 1 290 ? -5.641 -7.579 -21.557 1.00 71.50 290 TRP A CA 1
ATOM 2294 C C . TRP A 1 290 ? -5.392 -6.186 -22.158 1.00 71.50 290 TRP A C 1
ATOM 2296 O O . TRP A 1 290 ? -6.325 -5.399 -22.273 1.00 71.50 290 TRP A O 1
ATOM 2306 N N . ALA A 1 291 ? -4.151 -5.881 -22.549 1.00 60.78 291 ALA A N 1
ATOM 2307 C CA . ALA A 1 291 ? -3.772 -4.610 -23.165 1.00 60.78 291 ALA A CA 1
ATOM 2308 C C . ALA A 1 291 ? -3.835 -4.654 -24.701 1.00 60.78 291 ALA A C 1
ATOM 2310 O O . ALA A 1 291 ? -3.464 -3.683 -25.360 1.00 60.78 291 ALA A O 1
ATOM 2311 N N . GLN A 1 292 ? -4.258 -5.779 -25.285 1.00 63.09 292 GLN A N 1
ATOM 2312 C CA . GLN A 1 292 ? -4.513 -5.878 -26.717 1.00 63.09 292 GLN A CA 1
ATOM 2313 C C . GLN A 1 292 ? -5.922 -5.358 -27.006 1.00 63.09 292 GLN A C 1
ATOM 2315 O O . GLN A 1 292 ? -6.885 -5.754 -26.349 1.00 63.09 292 GLN A O 1
ATOM 2320 N N . PHE A 1 293 ? -6.058 -4.479 -28.001 1.00 53.06 293 PHE A N 1
ATOM 2321 C CA . PHE A 1 293 ? -7.375 -4.099 -28.504 1.00 53.06 293 PHE A CA 1
ATOM 2322 C C . PHE A 1 293 ? -8.109 -5.366 -28.951 1.00 53.06 293 PHE A C 1
ATOM 2324 O O . PHE A 1 293 ? -7.562 -6.154 -29.729 1.00 53.06 293 PHE A O 1
ATOM 2331 N N . LYS A 1 294 ? -9.333 -5.575 -28.448 1.00 47.59 294 LYS A N 1
ATOM 2332 C CA . LYS A 1 294 ? -10.215 -6.608 -29.001 1.00 47.59 294 LYS A CA 1
ATOM 2333 C C . LYS A 1 294 ? -10.362 -6.315 -30.495 1.00 47.59 294 LYS A C 1
ATOM 2335 O O . LYS A 1 294 ? -10.730 -5.199 -30.855 1.00 47.59 294 LYS A O 1
ATOM 2340 N N . LYS A 1 295 ? -9.974 -7.288 -31.319 1.00 43.81 295 LYS A N 1
ATOM 2341 C CA . LYS A 1 295 ? -10.149 -7.233 -32.772 1.00 43.81 295 LYS A CA 1
ATOM 2342 C C . LYS A 1 295 ? -11.625 -7.240 -33.136 1.00 43.81 295 LYS A C 1
ATOM 2344 O O . LYS A 1 295 ? -12.389 -7.915 -32.408 1.00 43.81 295 LYS A O 1
#